Protein AF-A0A9X4EMU1-F1 (afdb_monomer)

Mean predicted aligned error: 10.23 Å

Secondary structure (DSSP, 8-state):
----------------------------EEEEEEE-TT--HHHHHHH--EEEEESBSSTT--HHHHHTT-B--GGGT-PBPEE--TT--SSEEEEEEES--SS--THHHH-GGGG---B-SEEEEEEEEEEETTEEEEEEEEEEEEES-TT-HHHHHHHHHHHHHHS-SS-----------

Nearest PDB structures (foldseek):
  2cye-assembly3_C  TM=4.665E-01  e=1.736E-01  Thermus thermophilus HB8
  4mez-assembly2_B  TM=5.007E-01  e=2.684E-01  Escherichia coli
  3toi-assembly2_B  TM=4.846E-01  e=4.149E-01  Escherichia coli
  5m6k-assembly1_A  TM=4.402E-01  e=3.236E+00  Rhodnius prolixus
  4xmg-assembly1_A  TM=3.907E-01  e=2.857E+00  Rhodnius prolixus

pLDDT: mean 82.91, std 17.24, range [36.59, 96.94]

Foldseek 3Di:
DDDDDDDDDDDDDDDPPPPPPDPPQFDKDKDQKDFDPPAALVLQLVQDEEEEAFAAQAQPDDQCLLQQLAFAAVSSPGHGYHYDDNPDQAGKYKYKAKPFAQHDDLCCNVPVVVRHHHHHAFWIKIKIFIDGRSGTGIIMIITGHHDPGSPGPSSRVSVNVNNCSGNPNDPDPDPPPDDDD

Structure (mmCIF, N/CA/C/O backbone):
data_AF-A0A9X4EMU1-F1
#
_entry.id   AF-A0A9X4EMU1-F1
#
loop_
_atom_site.group_PDB
_atom_site.id
_atom_site.type_symbol
_atom_site.label_atom_id
_atom_site.label_alt_id
_atom_site.label_comp_id
_atom_site.label_asym_id
_atom_site.label_entity_id
_atom_site.label_seq_id
_atom_site.pdbx_PDB_ins_code
_atom_site.Cartn_x
_atom_site.Cartn_y
_atom_site.Cartn_z
_atom_site.occupancy
_atom_site.B_iso_or_equiv
_atom_site.auth_seq_id
_atom_site.auth_comp_id
_atom_site.auth_asym_id
_atom_site.auth_atom_id
_atom_site.pdbx_PDB_model_num
ATOM 1 N N . MET A 1 1 ? 12.933 10.236 93.137 1.00 36.59 1 MET A N 1
ATOM 2 C CA . MET A 1 1 ? 14.320 10.086 92.639 1.00 36.59 1 MET A CA 1
ATOM 3 C C . MET A 1 1 ? 14.313 9.063 91.502 1.00 36.59 1 MET A C 1
ATOM 5 O O . MET A 1 1 ? 13.817 7.987 91.778 1.00 36.59 1 MET A O 1
ATOM 9 N N . LYS A 1 2 ? 14.809 9.444 90.298 1.00 45.38 2 LYS A N 1
ATOM 10 C CA . LYS A 1 2 ? 15.527 8.664 89.235 1.00 45.38 2 LYS A CA 1
ATOM 11 C C . LYS A 1 2 ? 14.971 7.264 88.827 1.00 45.38 2 LYS A C 1
ATOM 13 O O . LYS A 1 2 ? 14.706 6.471 89.707 1.00 45.38 2 LYS A O 1
ATOM 18 N N . PHE A 1 3 ? 14.802 6.803 87.576 1.00 40.31 3 PHE A N 1
ATOM 19 C CA . PHE A 1 3 ? 15.416 6.939 86.228 1.00 40.31 3 PHE A CA 1
ATOM 20 C C . PHE A 1 3 ? 14.338 6.502 85.182 1.00 40.31 3 PHE A C 1
ATOM 22 O O . PHE A 1 3 ? 13.543 5.632 85.506 1.00 40.31 3 PHE A O 1
ATOM 29 N N . ALA A 1 4 ? 14.082 7.159 84.040 1.00 47.03 4 ALA A N 1
ATOM 30 C CA . ALA A 1 4 ? 14.781 7.207 82.734 1.00 47.03 4 ALA A CA 1
ATOM 31 C C . ALA A 1 4 ? 14.662 5.961 81.803 1.00 47.03 4 ALA A C 1
ATOM 33 O O . ALA A 1 4 ? 15.062 4.872 82.194 1.00 47.03 4 ALA A O 1
ATOM 34 N N . SER A 1 5 ? 14.319 6.233 80.521 1.00 46.22 5 SER A N 1
ATOM 35 C CA . SER A 1 5 ? 14.608 5.478 79.260 1.00 46.22 5 SER A CA 1
ATOM 36 C C . SER A 1 5 ? 13.664 4.313 78.866 1.00 46.22 5 SER A C 1
ATOM 38 O O . SER A 1 5 ? 13.259 3.565 79.738 1.00 46.22 5 SER A O 1
ATOM 40 N N . LYS A 1 6 ? 13.304 4.016 77.596 1.00 46.84 6 LYS A N 1
ATOM 41 C CA . LYS A 1 6 ? 13.647 4.514 76.237 1.00 46.84 6 LYS A CA 1
ATOM 42 C C . LYS A 1 6 ? 12.756 3.807 75.169 1.00 46.84 6 LYS A C 1
ATOM 44 O O . LYS A 1 6 ? 12.185 2.768 75.470 1.00 46.84 6 LYS A O 1
ATOM 49 N N . LEU A 1 7 ? 12.836 4.310 73.921 1.00 48.16 7 LEU A N 1
ATOM 50 C CA . LEU A 1 7 ? 12.520 3.706 72.593 1.00 48.16 7 LEU A CA 1
ATOM 51 C C . LEU A 1 7 ? 11.070 3.875 72.085 1.00 48.16 7 LEU A C 1
ATOM 53 O O . LEU A 1 7 ? 10.154 3.223 72.557 1.00 48.16 7 LEU A O 1
ATOM 57 N N . ALA A 1 8 ? 10.774 4.864 71.231 1.00 52.12 8 ALA A N 1
ATOM 58 C CA . ALA A 1 8 ? 11.113 4.982 69.798 1.00 52.12 8 ALA A CA 1
ATOM 59 C C . ALA A 1 8 ? 10.392 3.936 68.924 1.00 52.12 8 ALA A C 1
ATOM 61 O O . ALA A 1 8 ? 10.939 2.881 68.624 1.00 52.12 8 ALA A O 1
ATOM 62 N N . GLY A 1 9 ? 9.160 4.259 68.514 1.00 44.34 9 GLY A N 1
ATOM 63 C CA . GLY A 1 9 ? 8.416 3.550 67.473 1.00 44.34 9 GLY A CA 1
ATOM 64 C C . GLY A 1 9 ? 8.439 4.360 66.180 1.00 44.34 9 GLY A C 1
ATOM 65 O O . GLY A 1 9 ? 7.755 5.374 66.061 1.00 44.34 9 GLY A O 1
ATOM 66 N N . THR A 1 10 ? 9.268 3.936 65.234 1.00 53.19 10 THR A N 1
ATOM 67 C CA . THR A 1 10 ? 9.372 4.448 63.866 1.00 53.19 10 THR A CA 1
ATOM 68 C C . THR A 1 10 ? 8.119 4.073 63.073 1.00 53.19 10 THR A C 1
ATOM 70 O O . THR A 1 10 ? 7.919 2.915 62.716 1.00 53.19 10 THR A O 1
ATOM 73 N N . GLY A 1 11 ? 7.268 5.060 62.790 1.00 47.50 11 GLY A N 1
ATOM 74 C CA . GLY A 1 11 ? 6.157 4.920 61.852 1.00 47.50 11 GLY A CA 1
ATOM 75 C C . GLY A 1 11 ? 6.682 4.882 60.419 1.00 47.50 11 GLY A C 1
ATOM 76 O O . GLY A 1 11 ? 7.239 5.864 59.933 1.00 47.50 11 GLY A O 1
ATOM 77 N N . PHE A 1 12 ? 6.522 3.736 59.761 1.00 51.72 12 PHE A N 1
ATOM 78 C CA . PHE A 1 12 ? 6.791 3.543 58.340 1.00 51.72 12 PHE A CA 1
ATOM 79 C C . PHE A 1 12 ? 5.924 4.497 57.506 1.00 51.72 12 PHE A C 1
ATOM 81 O O . PHE A 1 12 ? 4.706 4.345 57.435 1.00 51.72 12 PHE A O 1
ATOM 88 N N . ALA A 1 13 ? 6.558 5.472 56.855 1.00 48.69 13 ALA A N 1
ATOM 89 C CA . ALA A 1 13 ? 5.936 6.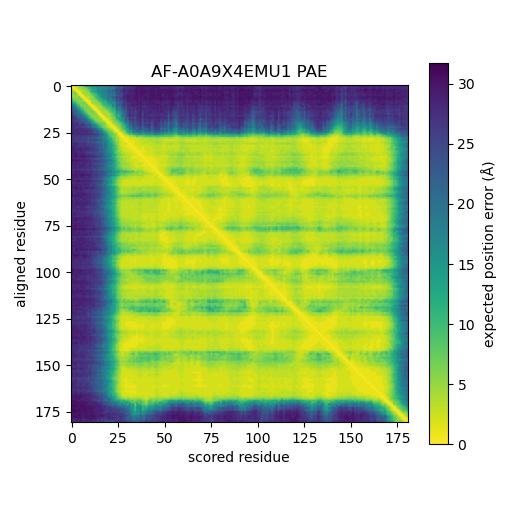228 55.781 1.00 48.69 13 ALA A CA 1
ATOM 90 C C . ALA A 1 13 ? 5.761 5.293 54.576 1.00 48.69 13 ALA A C 1
ATOM 92 O O . ALA A 1 13 ? 6.737 4.832 53.982 1.00 48.69 13 ALA A O 1
ATOM 93 N N . ALA A 1 14 ? 4.508 4.981 54.253 1.00 50.69 14 ALA A N 1
ATOM 94 C CA . ALA A 1 14 ? 4.132 4.221 53.074 1.00 50.69 14 ALA A CA 1
ATOM 95 C C . ALA A 1 14 ? 4.521 5.007 51.813 1.00 50.69 14 ALA A C 1
ATOM 97 O O . ALA A 1 14 ? 3.900 6.011 51.464 1.00 50.69 14 ALA A O 1
ATOM 98 N N . LEU A 1 15 ? 5.578 4.549 51.144 1.00 50.75 15 LEU A N 1
ATOM 99 C CA . LEU A 1 15 ? 5.983 5.011 49.824 1.00 50.75 15 LEU A CA 1
ATOM 100 C C . LEU A 1 15 ? 4.921 4.529 48.817 1.00 50.75 15 LEU A C 1
ATOM 102 O O . LEU A 1 15 ? 4.927 3.369 48.406 1.00 50.75 15 LEU A O 1
ATOM 106 N N . MET A 1 16 ? 3.970 5.392 48.447 1.00 53.38 16 MET A N 1
ATOM 107 C CA . MET A 1 16 ? 3.093 5.137 47.303 1.00 53.38 16 MET A CA 1
ATOM 108 C C . MET A 1 16 ? 3.933 5.197 46.024 1.00 53.38 16 MET A C 1
ATOM 110 O O . MET A 1 16 ? 4.215 6.269 45.492 1.00 53.38 16 MET A O 1
ATOM 114 N N . LEU A 1 17 ? 4.343 4.025 45.539 1.00 51.12 17 LEU A N 1
ATOM 115 C CA . LEU A 1 17 ? 4.862 3.847 44.190 1.00 51.12 17 LEU A CA 1
ATOM 116 C C . LEU A 1 17 ? 3.717 4.128 43.204 1.00 51.12 17 LEU A C 1
ATOM 118 O O . LEU A 1 17 ? 2.865 3.276 42.959 1.00 51.12 17 LEU A O 1
ATOM 122 N N . MET A 1 18 ? 3.693 5.335 42.636 1.00 53.62 18 MET A N 1
ATOM 123 C CA . MET A 1 18 ? 2.988 5.593 41.382 1.00 53.62 18 MET A CA 1
ATOM 124 C C . MET A 1 18 ? 3.667 4.759 40.290 1.00 53.62 18 MET A C 1
ATOM 126 O O . MET A 1 18 ? 4.660 5.171 39.694 1.00 53.62 18 MET A O 1
ATOM 130 N N . ALA A 1 19 ? 3.143 3.560 40.047 1.00 53.25 19 ALA A N 1
ATOM 131 C CA . ALA A 1 19 ? 3.433 2.811 38.838 1.00 53.25 19 ALA A CA 1
ATOM 132 C C . ALA A 1 19 ? 2.798 3.573 37.667 1.00 53.25 19 ALA A C 1
ATOM 134 O O . ALA A 1 19 ? 1.597 3.471 37.420 1.00 53.25 19 ALA A O 1
ATOM 135 N N . ALA A 1 20 ? 3.603 4.387 36.985 1.00 51.78 20 ALA A N 1
ATOM 136 C CA . ALA A 1 20 ? 3.246 4.962 35.701 1.00 51.78 20 ALA A CA 1
ATOM 137 C C . ALA A 1 20 ? 3.024 3.805 34.716 1.00 51.78 20 ALA A C 1
ATOM 139 O O . ALA A 1 20 ? 3.968 3.221 34.188 1.00 51.78 20 ALA A O 1
ATOM 140 N N . THR A 1 21 ? 1.764 3.434 34.512 1.00 53.06 21 THR A N 1
ATOM 141 C CA . THR A 1 21 ? 1.342 2.571 33.414 1.00 53.06 21 THR A CA 1
ATOM 142 C C . THR A 1 21 ? 1.530 3.368 32.130 1.00 53.06 21 THR A C 1
ATOM 144 O O . THR A 1 21 ? 0.666 4.134 31.713 1.00 53.06 21 THR A O 1
ATOM 147 N N . ALA A 1 22 ? 2.715 3.256 31.531 1.00 54.44 22 ALA A N 1
ATOM 148 C CA . ALA A 1 22 ? 2.932 3.767 30.189 1.00 54.44 22 ALA A CA 1
ATOM 149 C C . ALA A 1 22 ? 1.957 3.031 29.253 1.00 54.44 22 ALA A C 1
ATOM 151 O O . ALA A 1 22 ? 1.958 1.794 29.251 1.00 54.44 22 ALA A O 1
ATOM 152 N N . PRO A 1 23 ? 1.103 3.736 28.490 1.00 53.41 23 PRO A N 1
ATOM 153 C CA . PRO A 1 23 ? 0.287 3.081 27.484 1.00 53.41 23 PRO A CA 1
ATOM 154 C C . PRO A 1 23 ? 1.228 2.396 26.492 1.00 53.41 23 PRO A C 1
ATOM 156 O O . PRO A 1 23 ? 2.133 3.022 25.936 1.00 53.41 23 PRO A O 1
ATOM 159 N N . ALA A 1 24 ? 1.050 1.088 26.318 1.00 54.56 24 ALA A N 1
ATOM 160 C CA . ALA A 1 24 ? 1.738 0.328 25.292 1.00 54.56 24 ALA A CA 1
ATOM 161 C C . ALA A 1 24 ? 1.204 0.802 23.937 1.00 54.56 24 ALA A C 1
ATOM 163 O O . ALA A 1 24 ? 0.177 0.325 23.462 1.00 54.56 24 ALA A O 1
ATOM 164 N N . PHE A 1 25 ? 1.863 1.794 23.344 1.00 55.78 25 PHE A N 1
ATOM 165 C CA . PHE A 1 25 ? 1.604 2.179 21.965 1.00 55.78 25 PHE A CA 1
ATOM 166 C C . PHE A 1 25 ? 1.972 0.985 21.082 1.00 55.78 25 PHE A C 1
ATOM 168 O O . PHE A 1 25 ? 3.148 0.628 20.979 1.00 55.78 25 PHE A O 1
ATOM 175 N N . ALA A 1 26 ? 0.970 0.339 20.486 1.00 62.00 26 ALA A N 1
ATOM 176 C CA . ALA A 1 26 ? 1.199 -0.672 19.468 1.00 62.00 26 ALA A CA 1
ATOM 177 C C . ALA A 1 26 ? 1.911 0.009 18.289 1.00 62.00 26 ALA A C 1
ATOM 179 O O . ALA A 1 26 ? 1.386 0.931 17.663 1.00 62.00 26 ALA A O 1
ATOM 180 N N . LEU A 1 27 ? 3.171 -0.362 18.064 1.00 72.69 27 LEU A N 1
ATOM 181 C CA . LEU A 1 27 ? 3.963 0.186 16.972 1.00 72.69 27 LEU A CA 1
ATOM 182 C C . LEU A 1 27 ? 3.556 -0.491 15.663 1.00 72.69 27 LEU A C 1
ATOM 184 O O . LEU A 1 27 ? 3.419 -1.715 15.593 1.00 72.69 27 LEU A O 1
ATOM 188 N N . ALA A 1 28 ? 3.435 0.322 14.613 1.00 86.31 28 ALA A N 1
ATOM 189 C CA . ALA A 1 28 ? 3.271 -0.148 13.246 1.00 86.31 28 ALA A CA 1
ATOM 190 C C . ALA A 1 28 ? 4.351 -1.185 12.916 1.00 86.31 28 ALA A C 1
ATOM 192 O O . ALA A 1 28 ? 5.543 -0.879 12.958 1.00 86.31 28 ALA A O 1
ATOM 193 N N . THR A 1 29 ? 3.939 -2.399 12.570 1.00 92.12 29 THR A N 1
ATOM 194 C CA . THR A 1 29 ? 4.853 -3.465 12.159 1.00 92.12 29 THR A CA 1
ATOM 195 C C . THR A 1 29 ? 4.693 -3.700 10.665 1.00 92.12 29 THR A C 1
ATOM 197 O O . THR A 1 29 ? 3.586 -3.960 10.193 1.00 92.12 29 THR A O 1
ATOM 200 N N . ILE A 1 30 ? 5.798 -3.601 9.925 1.00 93.25 30 ILE A N 1
ATOM 201 C CA . ILE A 1 30 ? 5.857 -3.898 8.492 1.00 93.25 30 ILE A CA 1
ATOM 202 C C . ILE A 1 30 ? 6.464 -5.292 8.325 1.00 93.25 30 ILE A C 1
ATOM 204 O O . ILE A 1 30 ? 7.531 -5.576 8.864 1.00 93.25 30 ILE A O 1
ATOM 208 N N . THR A 1 31 ? 5.784 -6.166 7.589 1.00 93.19 31 THR A N 1
ATOM 209 C CA . THR A 1 31 ? 6.199 -7.559 7.368 1.00 93.19 31 THR A CA 1
ATOM 210 C C . THR A 1 31 ? 5.980 -7.977 5.918 1.00 93.19 31 THR A C 1
ATOM 212 O O . THR A 1 31 ? 5.310 -7.282 5.155 1.00 93.19 31 THR A O 1
ATOM 215 N N . GLY A 1 32 ? 6.558 -9.117 5.524 1.00 90.12 32 GLY A N 1
ATOM 216 C CA . GLY A 1 32 ? 6.308 -9.721 4.210 1.00 90.12 32 GLY A CA 1
ATOM 217 C C . GLY A 1 32 ? 6.685 -8.823 3.030 1.00 90.12 32 GLY A C 1
ATOM 218 O O . GLY A 1 32 ? 6.042 -8.903 1.984 1.00 90.12 32 GLY A O 1
ATOM 219 N N . VAL A 1 33 ? 7.668 -7.938 3.224 1.00 93.81 33 VAL A N 1
ATOM 220 C CA . VAL A 1 33 ? 8.181 -7.067 2.167 1.00 93.81 33 VAL A CA 1
ATOM 221 C C . VAL A 1 33 ? 9.002 -7.909 1.210 1.00 93.81 33 VAL A C 1
ATOM 223 O O . VAL A 1 33 ? 9.968 -8.546 1.621 1.00 93.81 33 VAL A O 1
ATOM 226 N N . ASP A 1 34 ? 8.591 -7.924 -0.049 1.00 93.56 34 ASP A N 1
ATOM 227 C CA . ASP A 1 34 ? 9.184 -8.774 -1.071 1.00 93.56 34 ASP A CA 1
ATOM 228 C C . ASP A 1 34 ? 9.043 -8.123 -2.453 1.00 93.56 34 ASP A C 1
ATOM 230 O O . ASP A 1 34 ? 8.116 -7.341 -2.703 1.00 93.56 34 ASP A O 1
ATOM 234 N N . GLN A 1 35 ? 9.969 -8.451 -3.349 1.00 93.62 35 GLN A N 1
ATOM 235 C CA . GLN A 1 35 ? 10.070 -7.908 -4.696 1.00 93.62 35 GLN A CA 1
ATOM 236 C C . GLN A 1 35 ? 10.185 -9.040 -5.708 1.00 93.62 35 GLN A C 1
ATOM 238 O O . GLN A 1 35 ? 10.986 -9.961 -5.565 1.00 93.62 35 GLN A O 1
ATOM 243 N N . SER A 1 36 ? 9.399 -8.956 -6.776 1.00 92.75 36 SER A N 1
ATOM 244 C CA . SER A 1 36 ? 9.521 -9.914 -7.865 1.00 92.75 36 SER A CA 1
ATOM 245 C C . SER A 1 36 ? 10.834 -9.668 -8.622 1.00 92.75 36 SER A C 1
ATOM 247 O O . SER A 1 36 ? 11.287 -8.523 -8.696 1.00 92.75 36 SER A O 1
ATOM 249 N N . PRO A 1 37 ? 11.385 -10.674 -9.320 1.00 90.38 37 PRO A N 1
ATOM 250 C CA . PRO A 1 37 ? 12.512 -10.470 -10.235 1.00 90.38 37 PRO A CA 1
ATOM 251 C C . PRO A 1 37 ? 12.235 -9.475 -11.377 1.00 90.38 37 PRO A C 1
ATOM 253 O O . PRO A 1 37 ? 13.157 -9.051 -12.065 1.00 90.38 37 PRO A O 1
ATOM 256 N N . LEU A 1 38 ? 10.967 -9.122 -11.611 1.00 89.12 38 LEU A N 1
ATOM 257 C CA . LEU A 1 38 ? 10.548 -8.134 -12.607 1.00 89.12 38 LEU A CA 1
ATOM 258 C C . LEU A 1 38 ? 10.493 -6.711 -12.035 1.00 89.12 38 LEU A C 1
ATOM 260 O O . LEU A 1 38 ? 10.167 -5.771 -12.762 1.00 89.12 38 LEU A O 1
ATOM 264 N N . TYR A 1 39 ? 10.761 -6.540 -10.739 1.00 93.31 39 TYR A N 1
ATOM 265 C CA . TYR A 1 39 ? 10.781 -5.231 -10.112 1.00 93.31 39 TYR A CA 1
ATOM 266 C C . TYR A 1 39 ? 11.896 -4.380 -10.713 1.00 93.31 39 TYR A C 1
ATOM 268 O O . TYR A 1 39 ? 13.080 -4.689 -10.595 1.00 93.31 39 TYR A O 1
ATOM 276 N N . THR A 1 40 ? 11.505 -3.253 -11.298 1.00 91.75 40 THR A N 1
ATOM 277 C CA . THR A 1 40 ? 12.423 -2.153 -11.573 1.00 91.75 40 THR A CA 1
ATOM 278 C C . THR A 1 40 ? 11.773 -0.854 -11.109 1.00 91.75 40 THR A C 1
ATOM 280 O O . THR A 1 40 ? 10.559 -0.679 -11.290 1.00 91.75 40 THR A O 1
ATOM 283 N N . PRO A 1 41 ? 12.539 0.091 -10.543 1.00 90.62 41 PRO A N 1
ATOM 284 C CA . PRO A 1 41 ? 11.995 1.397 -10.193 1.00 90.62 41 PRO A CA 1
ATOM 285 C C . PRO A 1 41 ? 11.348 2.118 -11.388 1.00 90.62 41 PRO A C 1
ATOM 287 O O . PRO A 1 41 ? 10.353 2.827 -11.239 1.00 90.62 41 PRO A O 1
ATOM 290 N N . GLN A 1 42 ? 11.869 1.898 -12.595 1.00 88.75 42 GLN A N 1
ATOM 291 C CA . GLN A 1 42 ? 11.343 2.452 -13.838 1.00 88.75 42 GLN A CA 1
ATOM 292 C C . GLN A 1 42 ? 9.942 1.913 -14.154 1.00 88.75 42 GLN A C 1
ATOM 294 O O . GLN A 1 42 ? 9.071 2.691 -14.539 1.00 88.75 42 GLN A O 1
ATOM 299 N N . SER A 1 43 ? 9.691 0.614 -13.950 1.00 87.50 43 SER A N 1
ATOM 300 C CA . SER A 1 43 ? 8.362 0.013 -14.141 1.00 87.50 43 SER A CA 1
ATOM 301 C C . SER A 1 43 ? 7.319 0.603 -13.191 1.00 87.50 43 SER A C 1
ATOM 303 O O . SER A 1 43 ? 6.181 0.831 -13.599 1.00 87.50 43 SER A O 1
ATOM 305 N N . VAL A 1 44 ? 7.710 0.892 -11.946 1.00 90.00 44 VAL A N 1
ATOM 306 C CA . VAL A 1 44 ? 6.840 1.535 -10.947 1.00 90.00 44 VAL A CA 1
ATOM 307 C C . VAL A 1 44 ? 6.558 2.989 -11.330 1.00 90.00 44 VAL A C 1
ATOM 309 O O . VAL A 1 44 ? 5.408 3.422 -11.354 1.00 90.00 44 VAL A O 1
ATOM 312 N N . SER A 1 45 ? 7.597 3.746 -11.694 1.00 87.62 45 SER A N 1
ATOM 313 C CA . SER A 1 45 ? 7.449 5.148 -12.100 1.00 87.62 45 SER A CA 1
ATOM 314 C C . SER A 1 45 ? 6.557 5.302 -13.336 1.00 87.62 45 SER A C 1
ATOM 316 O O . SER A 1 45 ? 5.660 6.142 -13.342 1.00 87.62 45 SER A O 1
ATOM 318 N N . ALA A 1 46 ? 6.753 4.459 -14.355 1.00 84.44 46 ALA A N 1
ATOM 319 C CA . ALA A 1 46 ? 5.973 4.494 -15.591 1.00 84.44 46 ALA A CA 1
ATOM 320 C C . ALA A 1 46 ? 4.510 4.063 -15.393 1.00 84.44 46 ALA A C 1
ATOM 322 O O . ALA A 1 46 ? 3.621 4.557 -16.086 1.00 84.44 46 ALA A O 1
ATOM 323 N N . GLY A 1 47 ? 4.251 3.145 -14.457 1.00 80.00 47 GLY A N 1
ATOM 324 C CA . GLY A 1 47 ? 2.905 2.671 -14.139 1.00 80.00 47 GLY A CA 1
ATOM 325 C C . GLY A 1 47 ? 2.054 3.679 -13.359 1.00 80.00 47 GLY A C 1
ATOM 326 O O . GLY A 1 47 ? 0.824 3.638 -13.435 1.00 80.00 47 GLY A O 1
ATOM 327 N N . GLY A 1 48 ? 2.706 4.598 -12.642 1.00 85.94 48 GLY A N 1
ATOM 328 C CA . GLY A 1 48 ? 2.063 5.595 -11.794 1.00 85.94 48 GLY A CA 1
ATOM 329 C C . GLY A 1 48 ? 1.506 5.016 -10.489 1.00 85.94 48 GLY A C 1
ATOM 330 O O . GLY A 1 48 ? 1.669 3.836 -10.175 1.00 85.94 48 GLY A O 1
ATOM 331 N N . PHE A 1 49 ? 0.834 5.875 -9.717 1.00 90.19 49 PHE A N 1
ATOM 332 C CA . PHE A 1 49 ? 0.325 5.571 -8.371 1.00 90.19 49 PHE A CA 1
ATOM 333 C C . PHE A 1 49 ? -1.198 5.666 -8.322 1.00 90.19 49 PHE A C 1
ATOM 335 O O . PHE A 1 49 ? -1.789 6.502 -7.639 1.00 90.19 49 PHE A O 1
ATOM 342 N N . ARG A 1 50 ? -1.837 4.798 -9.105 1.00 94.69 50 ARG A N 1
ATOM 343 C CA . ARG A 1 50 ? -3.279 4.549 -9.028 1.00 94.69 50 ARG A CA 1
ATOM 344 C C . ARG A 1 50 ? -3.544 3.487 -7.968 1.00 94.69 50 ARG A C 1
ATOM 346 O O . ARG A 1 50 ? -2.765 2.544 -7.885 1.00 94.69 50 ARG A O 1
ATOM 353 N N . ALA A 1 51 ? -4.602 3.619 -7.180 1.00 96.44 51 ALA A N 1
ATOM 354 C CA . ALA A 1 51 ? -4.877 2.744 -6.048 1.00 96.44 51 ALA A CA 1
ATOM 355 C C . ALA A 1 51 ? -6.252 2.079 -6.158 1.00 96.44 51 ALA A C 1
ATOM 357 O O . ALA A 1 51 ? -7.267 2.762 -6.272 1.00 96.44 51 ALA A O 1
ATOM 358 N N . GLN A 1 52 ? -6.276 0.752 -6.084 1.00 96.44 52 GLN A N 1
ATOM 359 C CA . GLN A 1 52 ? -7.480 -0.029 -5.831 1.00 96.44 52 GLN A CA 1
ATOM 360 C C . GLN A 1 52 ? -7.582 -0.305 -4.338 1.00 96.44 52 GLN A C 1
ATOM 362 O O . GLN A 1 52 ? -6.597 -0.704 -3.715 1.00 96.44 52 GLN A O 1
ATOM 367 N N . VAL A 1 53 ? -8.770 -0.120 -3.776 1.00 96.44 53 VAL A N 1
ATOM 368 C CA . VAL A 1 53 ? -9.006 -0.254 -2.338 1.00 96.44 53 VAL A CA 1
ATOM 369 C C . VAL A 1 53 ? -10.083 -1.300 -2.090 1.00 96.44 53 VAL A C 1
ATOM 371 O O . VAL A 1 53 ? -11.175 -1.217 -2.644 1.00 96.44 53 VAL A O 1
ATOM 374 N N . PHE A 1 54 ? -9.774 -2.263 -1.226 1.00 95.88 54 PHE A N 1
ATOM 375 C CA . PHE A 1 54 ? -10.693 -3.294 -0.758 1.00 95.88 54 PHE A CA 1
ATOM 376 C C . PHE A 1 54 ? -10.825 -3.188 0.764 1.00 95.88 54 PHE A C 1
ATOM 378 O O . PHE A 1 54 ? -9.885 -3.489 1.501 1.00 95.88 54 PHE A O 1
ATOM 385 N N . GLY A 1 55 ? -11.992 -2.745 1.239 1.00 94.38 55 GLY A N 1
ATOM 386 C CA . GLY A 1 55 ? -12.219 -2.387 2.644 1.00 94.38 55 GLY A CA 1
ATOM 387 C C . GLY A 1 55 ? -11.746 -0.968 2.973 1.00 94.38 55 GLY A C 1
ATOM 388 O O . GLY A 1 55 ? -11.687 -0.114 2.093 1.00 94.38 55 GLY A O 1
ATOM 389 N N . GLY A 1 56 ? -11.410 -0.713 4.238 1.00 93.94 56 GLY A N 1
ATOM 390 C CA . GLY A 1 56 ? -10.918 0.593 4.667 1.00 93.94 56 GLY A CA 1
ATOM 391 C C . GLY A 1 56 ? -10.452 0.620 6.126 1.00 93.94 56 GLY A C 1
ATOM 392 O O . GLY A 1 56 ? -10.729 -0.309 6.890 1.00 93.94 56 GLY A O 1
ATOM 393 N N . PRO A 1 57 ? -9.746 1.689 6.533 1.00 91.19 57 PRO A N 1
ATOM 394 C CA . PRO A 1 57 ? -9.224 1.847 7.891 1.00 91.19 57 PRO A CA 1
ATOM 395 C C . PRO A 1 57 ? -10.309 2.181 8.924 1.00 91.19 57 PRO A C 1
ATOM 397 O O . PRO A 1 57 ? -10.041 2.137 10.117 1.00 91.19 57 PRO A O 1
ATOM 400 N N . THR A 1 58 ? -11.518 2.539 8.483 1.00 91.19 58 THR A N 1
ATOM 401 C CA . THR A 1 58 ? -12.690 2.730 9.345 1.00 91.19 58 THR A CA 1
ATOM 402 C C . THR A 1 58 ? -13.925 2.134 8.694 1.00 91.19 58 THR A C 1
ATOM 404 O O . THR A 1 58 ? -13.954 1.938 7.481 1.00 91.19 58 THR A O 1
ATOM 407 N N . ALA A 1 59 ? -14.966 1.873 9.489 1.00 88.38 59 ALA A N 1
ATOM 408 C CA . ALA A 1 59 ? -16.203 1.237 9.025 1.00 88.38 59 ALA A CA 1
ATOM 409 C C . ALA A 1 59 ? -16.928 1.988 7.888 1.00 88.38 59 ALA A C 1
ATOM 411 O O . ALA A 1 59 ? -17.620 1.356 7.094 1.00 88.38 59 ALA A O 1
ATOM 412 N N . SER A 1 60 ? -16.774 3.312 7.802 1.00 87.94 60 SER A N 1
ATOM 413 C CA . SER A 1 60 ? -17.449 4.161 6.811 1.00 87.94 60 SER A CA 1
ATOM 414 C C . SER A 1 60 ? -16.524 4.718 5.729 1.00 87.94 60 SER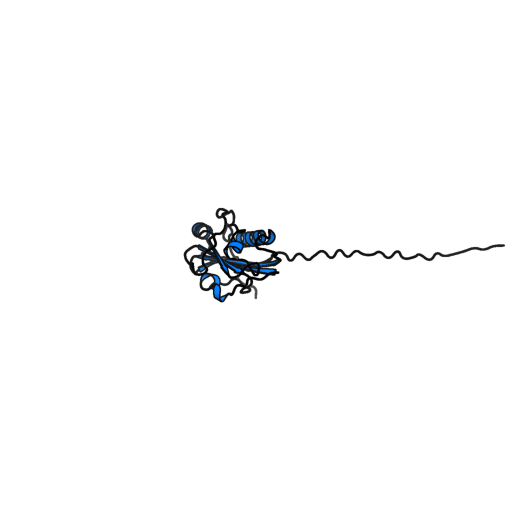 A C 1
ATOM 416 O O . SER A 1 60 ? -16.992 5.495 4.904 1.00 87.94 60 SER A O 1
ATOM 418 N N . ALA A 1 61 ? -15.231 4.379 5.745 1.00 92.00 61 ALA A N 1
ATOM 419 C CA . ALA A 1 61 ? -14.277 4.932 4.791 1.00 92.00 61 ALA A CA 1
ATOM 420 C C . ALA A 1 61 ? -14.578 4.462 3.363 1.00 92.00 61 ALA A C 1
ATOM 422 O O . ALA A 1 61 ? -14.645 3.262 3.087 1.00 92.00 61 ALA A O 1
ATOM 423 N N . THR A 1 62 ? -14.707 5.423 2.455 1.00 93.81 62 THR A N 1
ATOM 424 C CA . THR A 1 62 ? -14.720 5.198 1.004 1.00 93.81 62 THR A CA 1
ATOM 425 C C . THR A 1 62 ? -13.301 4.974 0.467 1.00 93.81 62 THR A C 1
ATOM 427 O O . THR A 1 62 ? -12.306 5.260 1.145 1.00 93.81 62 THR A O 1
ATOM 430 N N . ALA A 1 63 ? -13.179 4.468 -0.765 1.00 93.75 63 ALA A N 1
ATOM 431 C CA . ALA A 1 63 ? -11.879 4.303 -1.419 1.00 93.75 63 ALA A CA 1
ATOM 432 C C . ALA A 1 63 ? -11.168 5.656 -1.588 1.00 93.75 63 ALA A C 1
ATOM 434 O O . ALA A 1 63 ? -9.969 5.775 -1.335 1.00 93.75 63 ALA A O 1
ATOM 435 N N . GLU A 1 64 ? -11.927 6.691 -1.943 1.00 95.12 64 GLU A N 1
ATOM 436 C CA . GLU A 1 64 ? -11.457 8.060 -2.102 1.00 95.12 64 GLU A CA 1
ATOM 437 C C . GLU A 1 64 ? -10.913 8.616 -0.785 1.00 95.12 64 GLU A C 1
ATOM 439 O O . GLU A 1 64 ? -9.782 9.095 -0.747 1.00 95.12 64 GLU A O 1
ATOM 444 N N . GLU A 1 65 ? -11.666 8.503 0.313 1.00 95.56 65 GLU A N 1
ATOM 445 C CA . GLU A 1 65 ? -11.222 8.967 1.636 1.00 95.56 65 GLU A CA 1
ATOM 446 C C . GLU A 1 65 ? -10.012 8.186 2.152 1.00 95.56 65 GLU A C 1
ATOM 448 O O . GLU A 1 65 ? -9.152 8.751 2.825 1.00 95.56 65 GLU A O 1
ATOM 453 N N . THR A 1 66 ? -9.938 6.893 1.837 1.00 95.06 66 THR A N 1
ATOM 454 C CA . THR A 1 66 ? -8.833 6.016 2.242 1.00 95.06 66 THR A CA 1
ATOM 455 C C . THR A 1 66 ? -7.520 6.407 1.566 1.00 95.06 66 THR A C 1
ATOM 457 O O . THR A 1 66 ? -6.453 6.288 2.172 1.00 95.06 66 THR A O 1
ATOM 460 N N . VAL A 1 67 ? -7.592 6.876 0.318 1.00 96.12 67 VAL A N 1
ATOM 461 C CA . VAL A 1 67 ? -6.428 7.183 -0.525 1.00 96.12 67 VAL A CA 1
ATOM 462 C C . VAL A 1 67 ? -6.060 8.665 -0.501 1.00 96.12 67 VAL A C 1
ATOM 464 O O . VAL A 1 67 ? -4.886 8.988 -0.648 1.00 96.12 67 VAL A O 1
ATOM 467 N N . ALA A 1 68 ? -7.015 9.563 -0.247 1.00 95.81 68 ALA A N 1
ATOM 468 C CA . ALA A 1 68 ? -6.800 11.009 -0.172 1.00 95.81 68 ALA A CA 1
ATOM 469 C C . ALA A 1 68 ? -5.587 11.465 0.673 1.00 95.81 68 ALA A C 1
ATOM 471 O O . ALA A 1 68 ? -4.880 12.368 0.223 1.00 95.81 68 ALA A O 1
ATOM 472 N N . PRO A 1 69 ? -5.300 10.888 1.861 1.00 94.25 69 PRO A N 1
ATOM 473 C CA . PRO A 1 69 ? -4.148 11.300 2.668 1.00 94.25 69 PRO A CA 1
ATOM 474 C C . PRO A 1 69 ? -2.824 10.654 2.222 1.00 94.25 69 PRO A C 1
ATOM 476 O O . PRO A 1 69 ? -1.787 10.909 2.833 1.00 94.25 69 PRO A O 1
ATOM 479 N N . LEU A 1 70 ? -2.844 9.776 1.215 1.00 95.81 70 LEU A N 1
ATOM 480 C CA . LEU A 1 70 ? -1.695 8.977 0.810 1.00 95.81 70 LEU A CA 1
ATOM 481 C C . LEU A 1 70 ? -0.959 9.603 -0.372 1.00 95.81 70 LEU A C 1
ATOM 483 O O . LEU A 1 70 ? -1.555 10.043 -1.358 1.00 95.81 70 LEU A O 1
ATOM 487 N N . THR A 1 71 ? 0.367 9.552 -0.306 1.00 95.00 71 THR A N 1
ATOM 488 C CA . THR A 1 71 ? 1.253 10.014 -1.373 1.00 95.00 71 THR A CA 1
ATOM 489 C C . THR A 1 71 ? 2.186 8.905 -1.830 1.00 95.00 71 THR A C 1
ATOM 491 O O . THR A 1 71 ? 2.543 7.990 -1.084 1.00 95.00 71 THR A O 1
ATOM 494 N N . ALA A 1 72 ? 2.565 8.978 -3.101 1.00 92.31 72 ALA A N 1
ATOM 495 C CA . ALA A 1 72 ? 3.598 8.137 -3.662 1.00 92.31 72 ALA A CA 1
ATOM 496 C C . ALA A 1 72 ? 4.923 8.424 -2.941 1.00 92.31 72 ALA A C 1
ATOM 498 O O . ALA A 1 72 ? 5.154 9.559 -2.511 1.00 92.31 72 ALA A O 1
ATOM 499 N N . PRO A 1 73 ? 5.836 7.448 -2.843 1.00 91.44 73 PRO A N 1
ATOM 500 C CA . PRO A 1 73 ? 7.172 7.723 -2.340 1.00 91.44 73 PRO A CA 1
ATOM 501 C C . PRO A 1 73 ? 7.863 8.816 -3.175 1.00 91.44 73 PRO A C 1
ATOM 503 O O . PRO A 1 73 ? 7.718 8.877 -4.401 1.00 91.44 73 PRO A O 1
ATOM 506 N N . GLY A 1 74 ? 8.617 9.703 -2.517 1.00 88.19 74 GLY A N 1
ATOM 507 C CA . GLY A 1 74 ? 9.229 10.877 -3.159 1.00 88.19 74 GLY A CA 1
ATOM 508 C C . GLY A 1 74 ? 10.174 10.528 -4.314 1.00 88.19 74 GLY A C 1
ATOM 509 O O . GLY A 1 74 ? 10.252 11.256 -5.300 1.00 88.19 74 GLY A O 1
ATOM 510 N N . ASN A 1 75 ? 10.812 9.361 -4.246 1.00 86.25 75 ASN A N 1
ATOM 511 C CA . ASN A 1 75 ? 11.647 8.801 -5.305 1.00 86.25 75 ASN A CA 1
ATOM 512 C C . ASN A 1 75 ? 10.897 8.458 -6.603 1.00 86.25 75 ASN A C 1
ATOM 514 O O . ASN A 1 75 ? 11.536 8.219 -7.624 1.00 86.25 75 ASN A O 1
ATOM 518 N N . PHE A 1 76 ? 9.565 8.470 -6.589 1.00 87.62 76 PHE A N 1
ATOM 519 C CA . PHE A 1 76 ? 8.733 8.318 -7.781 1.00 87.62 76 PHE A CA 1
ATOM 520 C C . PHE A 1 76 ? 7.831 9.532 -8.040 1.00 87.62 76 PHE A C 1
ATOM 522 O O . PHE A 1 76 ? 6.782 9.410 -8.670 1.00 87.62 76 PHE A O 1
ATOM 529 N N . GLY A 1 77 ? 8.228 10.708 -7.549 1.00 84.50 77 GLY A N 1
ATOM 530 C CA . GLY A 1 77 ? 7.556 11.980 -7.817 1.00 84.50 77 GLY A CA 1
ATOM 531 C C . GLY A 1 77 ? 6.654 12.490 -6.693 1.00 84.50 77 GLY A C 1
ATOM 532 O O . GLY A 1 77 ? 6.223 13.635 -6.764 1.00 84.50 77 GLY A O 1
ATOM 533 N N . GLY A 1 78 ? 6.387 11.701 -5.644 1.00 86.38 78 GLY A N 1
ATOM 534 C CA . GLY A 1 78 ? 5.761 12.212 -4.414 1.00 86.38 78 GLY A CA 1
ATOM 535 C C . GLY A 1 78 ? 4.297 12.663 -4.526 1.00 86.38 78 GLY A C 1
ATOM 536 O O . GLY A 1 78 ? 3.779 13.276 -3.595 1.00 86.38 78 GLY A O 1
ATOM 537 N N . GLY A 1 79 ? 3.638 12.419 -5.663 1.00 90.69 79 GLY A N 1
ATOM 538 C CA . GLY A 1 79 ? 2.278 12.892 -5.927 1.00 90.69 79 GLY A CA 1
ATOM 539 C C . GLY A 1 79 ? 1.201 12.145 -5.130 1.00 90.69 79 GLY A C 1
ATOM 540 O O . GLY A 1 79 ? 1.455 11.042 -4.640 1.00 90.69 79 GLY A O 1
ATOM 541 N N . PRO A 1 80 ? -0.012 12.712 -5.009 1.00 93.50 80 PRO A N 1
ATOM 542 C CA . PRO A 1 80 ? -1.134 12.025 -4.376 1.00 93.50 80 PRO A CA 1
ATOM 543 C C . PRO A 1 80 ? -1.491 10.749 -5.142 1.00 93.50 80 PRO A C 1
ATOM 545 O O . PRO A 1 80 ? -1.416 10.707 -6.375 1.00 93.50 80 PRO A O 1
ATOM 548 N N . LEU A 1 81 ? -1.902 9.712 -4.414 1.00 94.38 81 LEU A N 1
ATOM 549 C CA . LEU A 1 81 ? -2.443 8.512 -5.045 1.00 94.38 81 LEU A CA 1
ATOM 550 C C . LEU A 1 81 ? -3.810 8.831 -5.662 1.00 94.38 81 LEU A C 1
ATOM 552 O O . LEU A 1 81 ? -4.606 9.587 -5.106 1.00 94.38 81 LEU A O 1
ATOM 556 N N . LYS A 1 82 ? -4.097 8.226 -6.815 1.00 94.31 82 LYS A N 1
ATOM 557 C CA . LYS A 1 82 ? -5.393 8.367 -7.487 1.00 94.31 82 LYS A CA 1
ATOM 558 C C . LYS A 1 82 ? -6.232 7.104 -7.271 1.00 94.31 82 LYS A C 1
ATOM 560 O O . LYS A 1 82 ? -5.813 6.055 -7.759 1.00 94.31 82 LYS A O 1
ATOM 565 N N . PRO A 1 83 ? -7.397 7.163 -6.605 1.00 95.56 83 PRO A N 1
ATOM 566 C CA . PRO A 1 83 ? -8.274 6.002 -6.511 1.00 95.56 83 PRO A CA 1
ATOM 567 C C . PRO A 1 83 ? -8.768 5.599 -7.908 1.00 95.56 83 PRO A C 1
ATOM 569 O O . PRO A 1 83 ? -9.002 6.452 -8.770 1.00 95.56 83 PRO A O 1
ATOM 572 N N . ILE A 1 84 ? -8.886 4.296 -8.137 1.00 95.94 84 ILE A N 1
ATOM 573 C CA . ILE A 1 84 ? -9.445 3.709 -9.357 1.00 95.94 84 ILE A CA 1
ATOM 574 C C . ILE A 1 84 ? -10.461 2.627 -9.005 1.00 95.94 84 ILE A C 1
ATOM 576 O O . ILE A 1 84 ? -10.467 2.099 -7.892 1.00 95.94 84 ILE A O 1
ATOM 580 N N . ASP A 1 85 ? -11.306 2.294 -9.977 1.00 93.62 85 ASP A N 1
ATOM 581 C CA . ASP A 1 85 ? -12.338 1.278 -9.813 1.00 93.62 85 ASP A CA 1
ATOM 582 C C . ASP A 1 85 ? -11.729 -0.106 -9.515 1.00 93.62 85 ASP A C 1
ATOM 584 O O . ASP A 1 85 ? -10.663 -0.477 -10.026 1.00 93.62 85 ASP A O 1
ATOM 588 N N . ALA A 1 86 ? -12.421 -0.901 -8.698 1.00 88.38 86 ALA A N 1
ATOM 589 C CA . ALA A 1 86 ? -11.992 -2.249 -8.328 1.00 88.38 86 ALA A CA 1
ATOM 590 C C . ALA A 1 86 ? -11.881 -3.208 -9.536 1.00 88.38 86 ALA A C 1
ATOM 592 O O . ALA A 1 86 ? -11.118 -4.177 -9.492 1.00 88.38 86 ALA A O 1
ATOM 593 N N . ALA A 1 87 ? -12.592 -2.937 -10.634 1.00 87.94 87 ALA A N 1
ATOM 594 C CA . ALA A 1 87 ? -12.510 -3.685 -11.884 1.00 87.94 87 ALA A CA 1
ATOM 595 C C . ALA A 1 87 ? -11.357 -3.231 -12.803 1.00 87.94 87 ALA A C 1
ATOM 597 O O . ALA A 1 87 ? -10.998 -3.961 -13.730 1.00 87.94 87 ALA A O 1
ATOM 598 N N . GLU A 1 88 ? -10.742 -2.064 -12.574 1.00 89.56 88 GLU A N 1
ATOM 599 C CA . GLU A 1 88 ? -9.675 -1.539 -13.437 1.00 89.56 88 GLU A CA 1
ATOM 600 C C . GLU A 1 88 ? -8.336 -2.256 -13.195 1.00 89.56 88 GLU A C 1
ATOM 602 O O . GLU A 1 88 ? -7.615 -1.990 -12.237 1.00 89.56 88 GLU A O 1
ATOM 607 N N . ARG A 1 89 ? -7.958 -3.152 -14.112 1.00 87.00 89 ARG A N 1
ATOM 608 C CA . ARG A 1 89 ? -6.715 -3.945 -14.006 1.00 87.00 89 ARG A CA 1
ATOM 609 C C . ARG A 1 89 ? -5.587 -3.487 -14.930 1.00 87.00 89 ARG A C 1
ATOM 611 O O . ARG A 1 89 ? -4.526 -4.106 -14.967 1.00 87.00 89 ARG A O 1
ATOM 618 N N . SER A 1 90 ? -5.792 -2.423 -15.701 1.00 86.31 90 SER A N 1
ATOM 619 C CA . SER A 1 90 ? -4.832 -1.991 -16.718 1.00 86.31 90 SER A CA 1
ATOM 620 C C . SER A 1 90 ? -3.633 -1.255 -16.109 1.00 86.31 90 SER A C 1
ATOM 622 O O . SER A 1 90 ? -3.778 -0.417 -15.221 1.00 86.31 90 SER A O 1
ATOM 624 N N . GLY A 1 91 ? -2.431 -1.525 -16.625 1.00 89.62 91 GLY A N 1
ATOM 625 C CA . GLY A 1 91 ? -1.201 -0.812 -16.262 1.00 89.62 91 GLY A CA 1
ATOM 626 C C . GLY A 1 91 ? -0.723 -1.036 -14.821 1.00 89.62 91 GLY A C 1
ATOM 627 O O . GLY A 1 91 ? -1.058 -2.038 -14.186 1.00 89.62 91 GLY A O 1
ATOM 628 N N . GLY A 1 92 ? 0.105 -0.104 -14.337 1.00 93.62 92 GLY A N 1
ATOM 629 C CA . GLY A 1 92 ? 0.637 -0.109 -12.974 1.00 93.62 92 GLY A CA 1
ATOM 630 C C . GLY A 1 92 ? -0.379 0.412 -11.963 1.00 93.62 92 GLY A C 1
ATOM 631 O O . GLY A 1 92 ? -1.014 1.446 -12.202 1.00 93.62 92 GLY A O 1
ATOM 632 N N . ARG A 1 93 ? -0.569 -0.304 -10.857 1.00 95.50 93 ARG A N 1
ATOM 633 C CA . ARG A 1 93 ? -1.487 0.096 -9.786 1.00 95.50 93 ARG A CA 1
ATOM 634 C C . ARG A 1 93 ? -1.086 -0.505 -8.450 1.00 95.50 93 ARG A C 1
ATOM 636 O O . ARG A 1 93 ? -0.508 -1.583 -8.390 1.00 95.50 93 ARG A O 1
ATOM 643 N N . LEU A 1 94 ? -1.457 0.175 -7.384 1.00 96.19 94 LEU A N 1
ATOM 644 C CA . LEU A 1 94 ? -1.342 -0.294 -6.021 1.00 96.19 94 LEU A CA 1
ATOM 645 C C . LEU A 1 94 ? -2.671 -0.916 -5.596 1.00 96.19 94 LEU A C 1
ATOM 647 O O . LEU A 1 94 ? -3.711 -0.273 -5.675 1.00 96.19 94 LEU A O 1
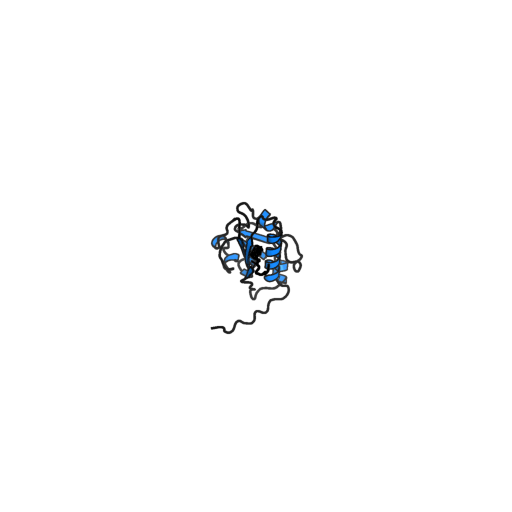ATOM 651 N N . VAL A 1 95 ? -2.648 -2.157 -5.144 1.00 96.94 95 VAL A N 1
ATOM 652 C CA . VAL A 1 95 ? -3.801 -2.836 -4.560 1.00 96.94 95 VAL A CA 1
ATOM 653 C C . VAL A 1 95 ? -3.642 -2.800 -3.049 1.00 96.94 95 VAL A C 1
ATOM 655 O O . VAL A 1 95 ? -2.642 -3.287 -2.522 1.00 96.94 95 VAL A O 1
ATOM 658 N N . LEU A 1 96 ? -4.617 -2.207 -2.367 1.00 96.81 96 LEU A N 1
ATOM 659 C CA . LEU A 1 96 ? -4.674 -2.084 -0.917 1.00 96.81 96 LEU A CA 1
ATOM 660 C C . LEU A 1 96 ? -5.850 -2.903 -0.390 1.00 96.81 96 LEU A C 1
ATOM 662 O O . LEU A 1 96 ? -6.997 -2.643 -0.752 1.00 96.81 96 LEU A O 1
ATOM 666 N N . ILE A 1 97 ? -5.572 -3.881 0.466 1.00 96.50 97 ILE A N 1
ATOM 667 C CA . ILE A 1 97 ? -6.584 -4.761 1.055 1.00 96.50 97 ILE A CA 1
ATOM 668 C C . ILE A 1 97 ? -6.526 -4.596 2.566 1.00 96.50 97 ILE A C 1
ATOM 670 O O . ILE A 1 97 ? -5.534 -4.951 3.201 1.00 96.50 97 ILE A O 1
ATOM 674 N N . PHE A 1 98 ? -7.591 -4.043 3.130 1.00 95.38 98 PHE A N 1
ATOM 675 C CA . PHE A 1 98 ? -7.709 -3.707 4.543 1.00 95.38 98 PHE A CA 1
ATOM 676 C C . PHE A 1 98 ? -8.407 -4.831 5.299 1.00 95.38 98 PHE A C 1
ATOM 678 O O . PHE A 1 98 ? -9.485 -5.263 4.896 1.00 95.38 98 PHE A O 1
ATOM 685 N N . ASN A 1 99 ? -7.831 -5.284 6.411 1.00 92.12 99 ASN A N 1
ATOM 686 C CA . ASN A 1 99 ? -8.414 -6.283 7.314 1.00 92.12 99 ASN A CA 1
ATOM 687 C C . ASN A 1 99 ? -8.909 -7.550 6.577 1.00 92.12 99 ASN A C 1
ATOM 689 O O . ASN A 1 99 ? -9.966 -8.106 6.894 1.00 92.12 99 ASN A O 1
ATOM 693 N N . GLY A 1 100 ? -8.175 -7.944 5.532 1.00 87.19 100 GLY A N 1
ATOM 694 C CA . GLY A 1 100 ? -8.454 -9.100 4.682 1.00 87.19 100 GLY A CA 1
ATOM 695 C C . GLY A 1 100 ? -7.572 -10.293 5.044 1.00 87.19 100 GLY A C 1
ATOM 696 O O . GLY A 1 100 ? -7.374 -10.601 6.219 1.00 87.19 100 GLY A O 1
ATOM 697 N N . ALA A 1 101 ? -7.048 -10.978 4.026 1.00 86.25 101 ALA A N 1
ATOM 698 C CA . ALA A 1 101 ? -6.058 -12.038 4.203 1.00 86.25 101 ALA A CA 1
ATOM 699 C C . ALA A 1 101 ? -4.880 -11.579 5.097 1.00 86.25 101 ALA A C 1
ATOM 701 O O . ALA A 1 101 ? -4.517 -10.406 5.077 1.00 86.25 101 ALA A O 1
ATOM 702 N N . PRO A 1 102 ? -4.251 -12.480 5.873 1.00 78.06 102 PRO A N 1
ATOM 703 C CA . PRO A 1 102 ? -3.201 -12.094 6.818 1.00 78.06 102 PRO A CA 1
ATOM 704 C C . PRO A 1 102 ? -1.853 -11.795 6.146 1.00 78.06 102 PRO A C 1
ATOM 706 O O . PRO A 1 102 ? -1.023 -11.099 6.732 1.00 78.06 102 PRO A O 1
ATOM 709 N N . THR A 1 103 ? -1.618 -12.322 4.941 1.00 85.94 103 THR A N 1
ATOM 710 C CA . THR A 1 103 ? -0.331 -12.247 4.242 1.00 85.94 103 THR A CA 1
ATOM 711 C C . THR A 1 103 ? -0.489 -11.782 2.792 1.00 85.94 103 THR A C 1
ATOM 713 O O . THR A 1 103 ? -1.469 -12.142 2.136 1.00 85.94 103 THR A O 1
ATOM 716 N N . PRO A 1 104 ? 0.472 -11.007 2.252 1.00 84.31 104 PRO A N 1
ATOM 717 C CA . PRO A 1 104 ? 0.455 -10.610 0.849 1.00 84.31 104 PRO A CA 1
ATOM 718 C C . PRO A 1 104 ? 0.586 -11.819 -0.083 1.00 84.31 104 PRO A C 1
ATOM 720 O O . PRO A 1 104 ? 1.491 -12.639 0.073 1.00 84.31 104 PRO A O 1
ATOM 723 N N . THR A 1 105 ? -0.276 -11.914 -1.095 1.00 89.19 105 THR A N 1
ATOM 724 C CA . THR A 1 105 ? -0.274 -13.026 -2.058 1.00 89.19 105 THR A CA 1
ATOM 725 C C . THR A 1 105 ? -0.265 -12.515 -3.493 1.00 89.19 105 THR A C 1
ATOM 727 O O . THR A 1 105 ? -0.646 -11.377 -3.765 1.00 89.19 105 THR A O 1
ATOM 730 N N . GLU A 1 106 ? 0.152 -13.367 -4.430 1.00 86.31 106 GLU A N 1
ATOM 731 C CA . GLU A 1 106 ? 0.136 -13.038 -5.862 1.00 86.31 106 GLU A CA 1
ATOM 732 C C . GLU A 1 106 ? -1.290 -12.825 -6.391 1.00 86.31 106 GLU A C 1
ATOM 734 O O . GLU A 1 106 ? -1.503 -12.034 -7.311 1.00 86.31 106 GLU A O 1
ATOM 739 N N . ALA A 1 107 ? -2.276 -13.475 -5.761 1.00 91.81 107 ALA A N 1
ATOM 740 C CA . ALA A 1 107 ? -3.686 -13.357 -6.113 1.00 91.81 107 ALA A CA 1
ATOM 741 C C . ALA A 1 107 ? -4.227 -11.931 -5.931 1.00 91.81 107 ALA A C 1
ATOM 743 O O . ALA A 1 107 ? -5.219 -11.581 -6.559 1.00 91.81 107 ALA A O 1
ATOM 744 N N . ALA A 1 108 ? -3.556 -11.068 -5.157 1.00 93.69 108 ALA A N 1
ATOM 745 C CA . ALA A 1 108 ? -3.955 -9.669 -5.011 1.00 93.69 108 ALA A CA 1
ATOM 746 C C . ALA A 1 108 ? -3.961 -8.904 -6.347 1.00 93.69 108 ALA A C 1
ATOM 748 O O . ALA A 1 108 ? -4.726 -7.957 -6.505 1.00 93.69 108 ALA A O 1
ATOM 749 N N . CYS A 1 109 ? -3.146 -9.311 -7.327 1.00 94.69 109 CYS A N 1
ATOM 750 C CA . CYS A 1 109 ? -3.132 -8.657 -8.634 1.00 94.69 109 CYS A CA 1
ATOM 751 C C . CYS A 1 109 ? -4.172 -9.210 -9.614 1.00 94.69 109 CYS A C 1
ATOM 753 O O . CYS A 1 109 ? -4.603 -8.465 -10.491 1.00 94.69 109 CYS A O 1
ATOM 755 N N . SER A 1 110 ? -4.584 -10.472 -9.483 1.00 94.12 110 SER A N 1
ATOM 756 C CA . SER A 1 110 ? -5.512 -11.126 -10.418 1.00 94.12 110 SER A CA 1
ATOM 757 C C . SER A 1 110 ? -6.949 -11.198 -9.893 1.00 94.12 110 SER A C 1
ATOM 759 O O . SER A 1 110 ? -7.896 -11.001 -10.655 1.00 94.12 110 SER A O 1
ATOM 761 N N . ASP A 1 111 ? -7.123 -11.446 -8.597 1.00 93.56 111 ASP A N 1
ATOM 762 C CA . ASP A 1 111 ? -8.415 -11.563 -7.923 1.00 93.56 111 ASP A CA 1
ATOM 763 C C . ASP A 1 111 ? -8.364 -11.013 -6.481 1.00 93.56 111 ASP A C 1
ATOM 765 O O . ASP A 1 111 ? -8.481 -11.762 -5.505 1.00 93.56 111 ASP A O 1
ATOM 769 N N . PRO A 1 112 ? -8.187 -9.691 -6.313 1.00 92.50 112 PRO A N 1
ATOM 770 C CA . PRO A 1 112 ? -8.098 -9.075 -4.990 1.00 92.50 112 PRO A CA 1
ATOM 771 C C . PRO A 1 112 ? -9.358 -9.250 -4.138 1.00 92.50 112 PRO A C 1
ATOM 773 O O . PRO A 1 112 ? -9.252 -9.354 -2.920 1.00 92.50 112 PRO A O 1
ATOM 776 N N . ALA A 1 113 ? -10.541 -9.330 -4.755 1.00 90.56 113 ALA A N 1
ATOM 777 C CA . ALA A 1 113 ? -11.801 -9.488 -4.032 1.00 90.56 113 ALA A CA 1
ATOM 778 C C . ALA A 1 113 ? -11.871 -10.822 -3.266 1.00 90.56 113 ALA A C 1
ATOM 780 O O . ALA A 1 113 ? -12.453 -10.879 -2.181 1.00 90.56 113 ALA A O 1
ATOM 781 N N . SER A 1 114 ? -11.235 -11.881 -3.784 1.00 90.69 114 SER A N 1
ATOM 782 C CA . SER A 1 114 ? -11.148 -13.183 -3.102 1.00 90.69 114 SER A CA 1
ATOM 783 C C . SER A 1 114 ? -10.381 -13.134 -1.777 1.00 90.69 114 SER A C 1
ATOM 785 O O . SER A 1 114 ? -10.609 -13.960 -0.895 1.00 90.69 114 SER A O 1
ATOM 787 N N . LEU A 1 115 ? -9.501 -12.142 -1.608 1.00 90.81 115 LEU A N 1
ATOM 788 C CA . LEU A 1 115 ? -8.721 -11.931 -0.388 1.00 90.81 115 LEU A CA 1
ATOM 789 C C . LEU A 1 115 ? -9.516 -11.182 0.691 1.00 90.81 115 LEU A C 1
ATOM 791 O O . LEU A 1 115 ? -9.001 -10.925 1.785 1.00 90.81 115 LEU A O 1
ATOM 795 N N . GLY A 1 116 ? -10.773 -10.851 0.394 1.00 89.00 116 GLY A N 1
ATOM 796 C CA . GLY A 1 116 ? -11.655 -10.100 1.263 1.00 89.00 116 GLY A CA 1
ATOM 797 C C . GLY A 1 116 ? -11.296 -8.620 1.285 1.00 89.00 116 GLY A C 1
ATOM 798 O O . GLY A 1 116 ? -10.933 -8.021 0.278 1.00 89.00 116 GLY A O 1
ATOM 799 N N . GLY A 1 117 ? -11.458 -8.019 2.454 1.00 87.19 117 GLY A N 1
ATOM 800 C CA . GLY A 1 117 ? -11.409 -6.576 2.624 1.00 87.19 117 GLY A CA 1
ATOM 801 C C . GLY A 1 117 ? -12.565 -6.150 3.509 1.00 87.19 117 GLY A C 1
ATOM 802 O O . GLY A 1 117 ? -13.728 -6.371 3.169 1.00 87.19 117 GLY A O 1
ATOM 803 N N . LYS A 1 118 ? -12.260 -5.593 4.677 1.00 89.94 118 LYS A N 1
ATOM 804 C CA . LYS A 1 118 ? -13.264 -5.126 5.629 1.00 89.94 118 LYS A CA 1
ATOM 805 C C . LYS A 1 118 ? -12.914 -3.739 6.129 1.00 89.94 118 LYS A C 1
ATOM 807 O O . LYS A 1 118 ? -11.796 -3.465 6.558 1.00 89.94 118 LYS A O 1
ATOM 812 N N . SER A 1 119 ? -13.928 -2.895 6.113 1.00 88.19 119 SER A N 1
ATOM 813 C CA . SER A 1 119 ? -13.930 -1.593 6.758 1.00 88.19 119 SER A CA 1
ATOM 814 C C . SER A 1 119 ? -14.232 -1.794 8.240 1.00 88.19 119 SER A C 1
ATOM 816 O O . SER A 1 119 ? -15.322 -2.246 8.594 1.00 88.19 119 SER A O 1
ATOM 818 N N . ALA A 1 120 ? -13.262 -1.526 9.112 1.00 83.94 120 ALA A N 1
ATOM 819 C CA . ALA A 1 120 ? -13.406 -1.733 10.551 1.00 83.94 120 ALA A CA 1
ATOM 820 C C . ALA A 1 120 ? -12.643 -0.665 11.333 1.00 83.94 120 ALA A C 1
ATOM 822 O O . ALA A 1 120 ? -11.617 -0.186 10.871 1.00 83.94 120 ALA A O 1
ATOM 823 N N . ASN A 1 121 ? -13.147 -0.315 12.516 1.00 82.81 121 ASN A N 1
ATOM 824 C CA . ASN A 1 121 ? -12.434 0.550 13.455 1.00 82.81 121 ASN A CA 1
ATOM 825 C C . ASN A 1 121 ? -11.507 -0.306 14.333 1.00 82.81 121 ASN A C 1
ATOM 827 O O . ASN A 1 121 ? -11.909 -1.399 14.739 1.00 82.81 121 ASN A O 1
ATOM 831 N N . GLY A 1 122 ? -10.326 0.210 14.682 1.00 83.38 122 GLY A N 1
ATOM 832 C CA . GLY A 1 122 ? -9.383 -0.450 15.593 1.00 83.38 122 GLY A CA 1
ATOM 833 C C . GLY A 1 122 ? -8.026 -0.749 14.945 1.00 83.38 122 GLY A C 1
ATOM 834 O O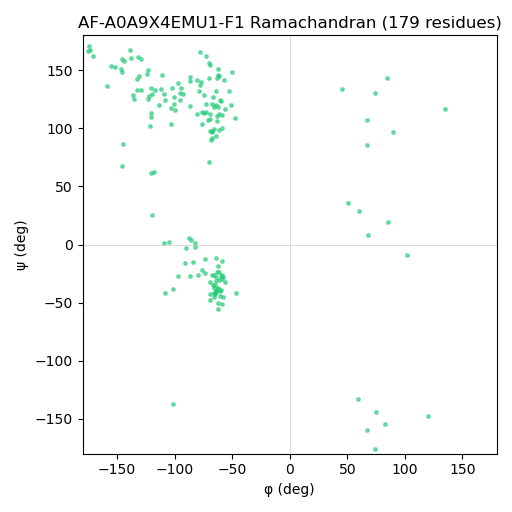 . GLY A 1 122 ? -7.590 0.029 14.090 1.00 83.38 122 GLY A O 1
ATOM 835 N N . PRO A 1 123 ? -7.359 -1.853 15.340 1.00 86.69 123 PRO A N 1
ATOM 836 C CA . PRO A 1 123 ? -6.043 -2.194 14.824 1.00 86.69 123 PRO A CA 1
ATOM 837 C C . PRO A 1 123 ? -6.092 -2.438 13.320 1.00 86.69 123 PRO A C 1
ATOM 839 O O . PRO A 1 123 ? -6.751 -3.356 12.833 1.00 86.69 123 PRO A O 1
ATOM 842 N N . LEU A 1 124 ? -5.353 -1.618 12.590 1.00 89.81 124 LEU A N 1
ATOM 843 C CA . LEU A 1 124 ? -5.242 -1.676 11.150 1.00 89.81 124 LEU A CA 1
ATOM 844 C C . LEU A 1 124 ? -4.373 -2.862 10.733 1.00 89.81 124 LEU A C 1
ATOM 846 O O . LEU A 1 124 ? -3.229 -2.991 11.183 1.00 89.81 124 LEU A O 1
ATOM 850 N N . HIS A 1 125 ? -4.890 -3.676 9.817 1.00 93.44 125 HIS A N 1
ATOM 851 C CA . HIS A 1 125 ? -4.104 -4.597 9.001 1.00 93.44 125 HIS A CA 1
ATOM 852 C C . HIS A 1 125 ? -4.290 -4.244 7.525 1.00 93.44 125 HIS A C 1
ATOM 854 O O . HIS A 1 125 ? -5.417 -4.060 7.069 1.00 93.44 125 HIS A O 1
ATOM 860 N N . VAL A 1 126 ? -3.194 -4.102 6.781 1.00 95.31 126 VAL A N 1
ATOM 861 C CA . VAL A 1 126 ? -3.215 -3.769 5.352 1.00 95.31 126 VAL A CA 1
ATOM 862 C C . VAL A 1 126 ? -2.223 -4.636 4.610 1.00 95.31 126 VAL A C 1
ATOM 864 O O . VAL A 1 126 ? -1.041 -4.655 4.941 1.00 95.31 126 VAL A O 1
ATOM 867 N N . ILE A 1 127 ? -2.685 -5.280 3.547 1.00 95.94 127 ILE A N 1
ATOM 868 C CA . ILE A 1 127 ? -1.823 -5.794 2.488 1.00 95.94 127 ILE A CA 1
ATOM 869 C C . ILE A 1 127 ? -1.732 -4.730 1.401 1.00 95.94 127 ILE A C 1
ATOM 871 O O . ILE A 1 127 ? -2.754 -4.251 0.912 1.00 95.94 127 ILE A O 1
ATOM 875 N N . ALA A 1 128 ? -0.511 -4.407 0.989 1.00 96.81 128 ALA A N 1
ATOM 876 C CA . ALA A 1 128 ? -0.248 -3.592 -0.184 1.00 96.81 128 ALA A CA 1
ATOM 877 C C . ALA A 1 128 ? 0.515 -4.419 -1.222 1.00 96.81 128 ALA A C 1
ATOM 879 O O . ALA A 1 128 ? 1.513 -5.070 -0.901 1.00 96.81 128 ALA A O 1
ATOM 880 N N . VAL A 1 129 ? 0.072 -4.369 -2.476 1.00 96.88 129 VAL A N 1
ATOM 881 C CA . VAL A 1 129 ? 0.757 -5.004 -3.608 1.00 96.88 129 VAL A CA 1
ATOM 882 C C . VAL A 1 129 ? 0.793 -4.037 -4.780 1.00 96.88 129 VAL A C 1
ATOM 884 O O . VAL A 1 129 ? -0.242 -3.542 -5.211 1.00 96.88 129 VAL A O 1
ATOM 887 N N . TYR A 1 130 ? 1.979 -3.761 -5.311 1.00 96.56 130 TYR A N 1
ATOM 888 C CA . TYR A 1 130 ? 2.121 -3.031 -6.562 1.00 96.56 130 TYR A CA 1
ATOM 889 C C . TYR A 1 130 ? 2.056 -4.017 -7.729 1.00 96.56 130 TYR A C 1
ATOM 891 O O . TYR A 1 130 ? 2.889 -4.918 -7.835 1.00 96.56 130 TYR A O 1
ATOM 899 N N . CYS A 1 131 ? 1.069 -3.846 -8.598 1.00 96.19 131 CYS A N 1
ATOM 900 C CA . CYS A 1 131 ? 0.760 -4.722 -9.717 1.00 96.19 131 CYS A CA 1
ATOM 901 C C . CYS A 1 131 ? 1.054 -4.036 -11.050 1.00 96.19 131 CYS A C 1
ATOM 903 O O . CYS A 1 131 ? 0.812 -2.841 -11.205 1.00 96.19 131 CYS A O 1
ATOM 905 N N . LEU A 1 132 ? 1.492 -4.816 -12.034 1.00 94.12 132 LEU A N 1
ATOM 906 C CA . LEU A 1 132 ? 1.537 -4.448 -13.444 1.00 94.12 132 LEU A CA 1
ATOM 907 C C . LEU A 1 132 ? 0.685 -5.458 -14.221 1.00 94.12 132 LEU A C 1
ATOM 909 O O . LEU A 1 132 ? 1.098 -6.600 -14.431 1.00 94.12 132 LEU A O 1
ATOM 913 N N . GLY A 1 133 ? -0.535 -5.060 -14.596 1.00 92.44 133 GLY A N 1
ATOM 914 C CA . GLY A 1 133 ? -1.550 -6.029 -15.025 1.00 92.44 133 GLY A CA 1
ATOM 915 C C . GLY A 1 133 ? -1.842 -7.037 -13.907 1.00 92.44 133 GLY A C 1
ATOM 916 O O . GLY A 1 133 ? -1.985 -6.650 -12.749 1.00 92.44 133 GLY A O 1
ATOM 917 N N . ASP A 1 134 ? -1.870 -8.331 -14.213 1.00 93.31 134 ASP A N 1
ATOM 918 C CA . ASP A 1 134 ? -2.132 -9.382 -13.212 1.00 93.31 134 ASP A CA 1
ATOM 919 C C . ASP A 1 134 ? -0.867 -9.869 -12.478 1.00 93.31 134 ASP A C 1
ATOM 921 O O . ASP A 1 134 ? -0.915 -10.827 -11.709 1.00 93.31 134 ASP A O 1
ATOM 925 N N . ARG A 1 135 ? 0.289 -9.238 -12.715 1.00 93.56 135 ARG A N 1
ATOM 926 C CA . ARG A 1 135 ? 1.573 -9.624 -12.114 1.00 93.56 135 ARG A CA 1
ATOM 927 C C . ARG A 1 135 ? 1.923 -8.682 -10.973 1.00 93.56 135 ARG A C 1
ATOM 929 O O . ARG A 1 135 ? 1.845 -7.467 -11.133 1.00 93.56 135 ARG A O 1
ATOM 936 N N . TRP A 1 136 ? 2.363 -9.231 -9.848 1.00 95.06 136 TRP A N 1
ATOM 937 C CA . TRP A 1 136 ? 2.901 -8.432 -8.753 1.00 95.06 136 TRP A CA 1
ATOM 938 C C . TRP A 1 136 ? 4.359 -8.050 -9.038 1.00 95.06 136 TRP A C 1
ATOM 940 O O . TRP A 1 136 ? 5.117 -8.844 -9.594 1.00 95.06 136 TRP A O 1
ATOM 950 N N . LEU A 1 137 ? 4.742 -6.825 -8.675 1.00 94.75 137 LEU A N 1
ATOM 951 C CA . LEU A 1 137 ? 6.121 -6.335 -8.741 1.00 94.75 137 LEU A CA 1
ATOM 952 C C . LEU A 1 137 ? 6.736 -6.201 -7.352 1.00 94.75 137 LEU A C 1
ATOM 954 O O . LEU A 1 137 ? 7.890 -6.570 -7.165 1.00 94.75 137 LEU A O 1
ATOM 958 N N . ALA A 1 138 ? 5.968 -5.693 -6.391 1.00 95.62 138 ALA A N 1
ATOM 959 C CA . ALA A 1 138 ? 6.377 -5.558 -5.000 1.00 95.62 138 ALA A CA 1
ATOM 960 C C . ALA A 1 138 ? 5.174 -5.757 -4.080 1.00 95.62 138 ALA A C 1
ATOM 962 O O . ALA A 1 138 ? 4.040 -5.461 -4.462 1.00 95.62 138 ALA A O 1
ATOM 963 N N . ARG A 1 139 ? 5.411 -6.247 -2.867 1.00 96.12 139 ARG A N 1
ATOM 964 C CA . ARG A 1 139 ? 4.363 -6.500 -1.874 1.00 96.12 139 ARG A CA 1
ATOM 965 C C . ARG A 1 139 ? 4.861 -6.229 -0.464 1.00 96.12 139 ARG A C 1
ATOM 967 O O . ARG A 1 139 ? 6.063 -6.213 -0.225 1.00 96.12 139 ARG A O 1
ATOM 974 N N . GLY A 1 140 ? 3.929 -6.014 0.452 1.00 95.81 140 GLY A N 1
ATOM 975 C CA . GLY A 1 140 ? 4.197 -5.860 1.875 1.00 95.81 140 GLY A CA 1
ATOM 976 C C . GLY A 1 140 ? 2.904 -5.852 2.679 1.00 95.81 140 GLY A C 1
ATOM 977 O O . GLY A 1 140 ? 1.820 -5.644 2.131 1.00 95.81 140 GLY A O 1
ATOM 978 N N . ALA A 1 141 ? 3.016 -6.083 3.980 1.00 95.81 141 ALA A N 1
ATOM 979 C CA . ALA A 1 141 ? 1.914 -5.964 4.920 1.00 95.81 141 ALA A CA 1
ATOM 980 C C . ALA A 1 141 ? 2.264 -5.001 6.053 1.00 95.81 141 ALA A C 1
ATOM 982 O O . ALA A 1 141 ? 3.409 -4.929 6.499 1.00 95.81 141 ALA A O 1
ATOM 983 N N . LEU A 1 142 ? 1.252 -4.291 6.530 1.00 94.69 142 LEU A N 1
ATOM 984 C CA . LEU A 1 142 ? 1.292 -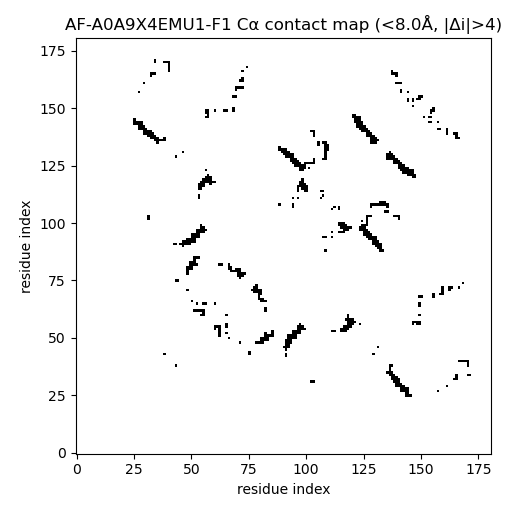3.408 7.683 1.00 94.69 142 LEU A CA 1
ATOM 985 C C . LEU A 1 142 ? 0.274 -3.902 8.706 1.00 94.69 142 LEU A C 1
ATOM 987 O O . LEU A 1 142 ? -0.864 -4.194 8.351 1.00 94.69 142 LEU A O 1
ATOM 991 N N . SER A 1 143 ? 0.663 -3.965 9.974 1.00 93.12 143 SER A N 1
ATOM 992 C CA . SER A 1 143 ? -0.237 -4.347 11.062 1.00 93.12 143 SER A CA 1
ATOM 993 C C . SER A 1 143 ? 0.050 -3.583 12.349 1.00 93.12 143 SER A C 1
ATOM 995 O O . SER A 1 143 ? 1.181 -3.149 12.571 1.00 93.12 143 SER A O 1
ATOM 997 N N . GLY A 1 144 ? -0.944 -3.500 13.233 1.00 85.88 144 GLY A N 1
ATOM 998 C CA . GLY A 1 144 ? -0.751 -3.057 14.619 1.00 85.88 144 GLY A CA 1
ATOM 999 C C . GLY A 1 144 ? -0.795 -1.544 14.818 1.00 85.88 144 GLY A C 1
ATOM 1000 O O . GLY A 1 144 ? -0.296 -1.058 15.825 1.00 85.88 144 GLY A O 1
ATOM 1001 N N . VAL A 1 145 ? -1.374 -0.803 13.869 1.00 85.12 145 VAL A N 1
ATOM 1002 C CA . VAL A 1 145 ? -1.618 0.639 14.017 1.00 85.12 145 VAL A CA 1
ATOM 1003 C C . VAL A 1 145 ? -3.067 0.848 14.412 1.00 85.12 145 VAL A C 1
ATOM 1005 O O . VAL A 1 145 ? -3.952 0.554 13.617 1.00 85.12 145 VAL A O 1
ATOM 1008 N N . ASP A 1 146 ? -3.324 1.371 15.604 1.00 85.38 146 ASP A N 1
ATOM 1009 C CA . ASP A 1 146 ? -4.670 1.827 15.946 1.00 85.38 146 ASP A CA 1
ATOM 1010 C C . ASP A 1 146 ? -4.949 3.143 15.224 1.00 85.38 146 ASP A C 1
ATOM 1012 O O . ASP A 1 146 ? -4.308 4.160 15.491 1.00 85.38 146 ASP A O 1
ATOM 1016 N N . VAL A 1 147 ? -5.888 3.106 14.280 1.00 84.75 147 VAL A N 1
ATOM 1017 C CA . VAL A 1 147 ? -6.291 4.275 13.496 1.00 84.75 147 VAL A CA 1
ATOM 1018 C C . VAL A 1 147 ? -7.685 4.713 13.908 1.00 84.75 147 VAL A C 1
ATOM 1020 O O . VAL A 1 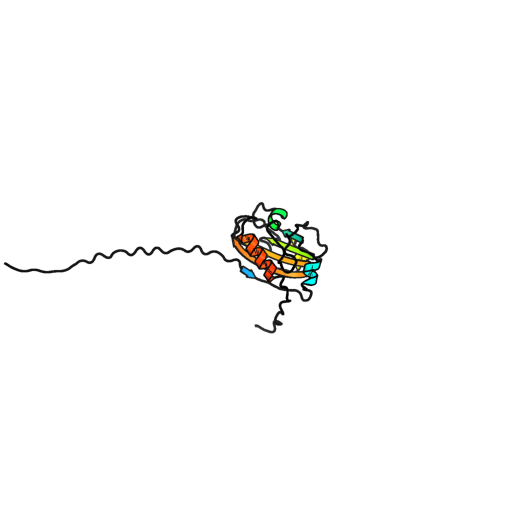147 ? -8.626 3.921 13.976 1.00 84.75 147 VAL A O 1
ATOM 1023 N N . THR A 1 148 ? -7.821 6.003 14.195 1.00 84.81 148 THR A N 1
ATOM 1024 C CA . THR A 1 148 ? -9.106 6.594 14.599 1.00 84.81 148 THR A CA 1
ATOM 1025 C C . THR A 1 148 ? -9.916 7.116 13.409 1.00 84.81 148 THR A C 1
ATOM 1027 O O . THR A 1 148 ? -11.119 7.344 13.525 1.00 84.81 148 THR A O 1
ATOM 1030 N N . GLY A 1 149 ? -9.266 7.287 12.254 1.00 87.06 149 GLY A N 1
ATOM 1031 C CA . GLY A 1 149 ? -9.835 7.886 11.053 1.00 87.06 149 GLY A CA 1
ATOM 1032 C C . GLY A 1 149 ? -8.882 7.833 9.862 1.00 87.06 149 GLY A C 1
ATOM 1033 O O . GLY A 1 149 ? -7.682 7.626 10.020 1.00 87.06 149 GLY A O 1
ATOM 1034 N N . THR A 1 150 ? -9.398 8.097 8.660 1.00 88.75 150 THR A N 1
ATOM 1035 C CA . THR A 1 150 ? -8.567 8.287 7.454 1.00 88.75 150 THR A CA 1
ATOM 1036 C C . THR A 1 150 ? -7.689 9.538 7.545 1.00 88.75 150 THR A C 1
ATOM 1038 O O . THR A 1 150 ? -6.616 9.580 6.960 1.00 88.75 150 THR A O 1
ATOM 1041 N N . GLN A 1 151 ? -8.102 10.543 8.321 1.00 90.44 151 GLN A N 1
ATOM 1042 C CA . GLN A 1 151 ? -7.332 11.771 8.558 1.00 90.44 151 GLN A CA 1
ATOM 1043 C C . GLN A 1 151 ? -6.310 11.642 9.699 1.00 90.44 151 GLN A C 1
ATOM 1045 O O . GLN A 1 151 ? -5.664 12.623 10.063 1.00 90.44 151 GLN A O 1
ATOM 1050 N N . ASP A 1 152 ? -6.170 10.452 10.289 1.00 89.88 152 ASP A N 1
ATOM 1051 C CA . ASP A 1 152 ? -5.208 10.208 11.357 1.00 89.88 152 ASP A CA 1
ATOM 1052 C C . ASP A 1 152 ? -3.768 10.308 10.806 1.00 89.88 152 ASP A C 1
ATOM 1054 O O . ASP A 1 152 ? -3.397 9.550 9.902 1.00 89.88 152 ASP A O 1
ATOM 1058 N N . PRO A 1 153 ? -2.907 11.203 11.326 1.00 90.19 153 PRO A N 1
ATOM 1059 C CA . PRO A 1 153 ? -1.525 11.306 10.864 1.00 90.19 153 PRO A CA 1
ATOM 1060 C C . PRO A 1 153 ? -0.731 10.001 11.022 1.00 90.19 153 PRO A C 1
ATOM 1062 O O . PRO A 1 153 ? 0.225 9.772 10.275 1.00 90.19 153 PRO A O 1
ATOM 1065 N N . ALA A 1 154 ? -1.107 9.143 11.980 1.00 89.75 154 ALA A N 1
ATOM 1066 C CA . ALA A 1 154 ? -0.485 7.838 12.166 1.00 89.75 154 ALA A CA 1
ATOM 1067 C C . ALA A 1 154 ? -0.750 6.911 10.972 1.00 89.75 154 ALA A C 1
ATOM 1069 O O . ALA A 1 154 ? 0.163 6.208 10.538 1.00 89.75 154 ALA A O 1
ATOM 1070 N N . TYR A 1 155 ? -1.952 6.971 10.390 1.00 92.19 155 TYR A N 1
ATOM 1071 C CA . TYR A 1 155 ? -2.318 6.204 9.201 1.00 92.19 155 TYR A CA 1
ATOM 1072 C C . TYR A 1 155 ? -1.452 6.591 7.996 1.00 92.19 155 TYR A C 1
ATOM 1074 O O . TYR A 1 155 ? -0.753 5.744 7.436 1.00 92.19 155 TYR A O 1
ATOM 1082 N N . ALA A 1 156 ? -1.419 7.881 7.644 1.00 93.00 156 ALA A N 1
ATOM 1083 C CA . ALA A 1 156 ? -0.645 8.365 6.500 1.00 93.00 156 ALA A CA 1
ATOM 1084 C C . ALA A 1 156 ? 0.857 8.069 6.652 1.00 93.00 156 ALA A C 1
ATOM 1086 O O . ALA A 1 156 ? 1.519 7.655 5.696 1.00 93.00 156 ALA A O 1
ATOM 1087 N N . ARG A 1 157 ? 1.396 8.209 7.872 1.00 92.62 157 ARG A N 1
ATOM 1088 C CA . ARG A 1 157 ? 2.798 7.891 8.175 1.00 92.62 157 ARG A CA 1
ATOM 1089 C C . ARG A 1 157 ? 3.087 6.397 8.037 1.00 92.62 157 ARG A C 1
ATOM 1091 O O . ARG A 1 157 ? 4.095 6.031 7.440 1.00 92.62 157 ARG A O 1
ATOM 1098 N N . ALA A 1 158 ? 2.218 5.539 8.566 1.00 93.56 158 ALA A N 1
ATOM 1099 C CA . ALA A 1 158 ? 2.398 4.095 8.500 1.00 93.56 158 ALA A CA 1
ATOM 1100 C C . ALA A 1 158 ? 2.334 3.575 7.054 1.00 93.56 158 ALA A C 1
ATOM 1102 O O . ALA A 1 158 ? 3.189 2.790 6.648 1.00 93.56 158 ALA A O 1
ATOM 1103 N N . MET A 1 159 ? 1.392 4.082 6.255 1.00 95.62 159 MET A N 1
ATOM 1104 C CA . MET A 1 159 ? 1.287 3.760 4.829 1.00 95.62 159 MET A CA 1
ATOM 1105 C C . MET A 1 159 ? 2.483 4.287 4.026 1.00 95.62 159 MET A C 1
ATOM 1107 O O . MET A 1 159 ? 3.042 3.553 3.217 1.00 95.62 159 MET A O 1
ATOM 1111 N N . THR A 1 160 ? 2.945 5.513 4.297 1.00 94.69 160 THR A N 1
ATOM 1112 C CA . THR A 1 160 ? 4.169 6.060 3.681 1.00 94.69 160 THR A CA 1
ATOM 1113 C C . THR A 1 160 ? 5.383 5.175 3.968 1.00 94.69 160 THR A C 1
ATOM 1115 O O . THR A 1 160 ? 6.146 4.855 3.057 1.00 94.69 160 THR A O 1
ATOM 1118 N N . ASN A 1 161 ? 5.546 4.733 5.219 1.00 94.19 161 ASN A N 1
ATOM 1119 C CA . ASN A 1 161 ? 6.635 3.836 5.606 1.00 94.19 161 ASN A CA 1
ATOM 1120 C C . ASN A 1 161 ? 6.527 2.474 4.910 1.00 94.19 161 ASN A C 1
ATOM 1122 O O . ASN A 1 161 ? 7.538 1.946 4.449 1.00 94.19 161 ASN A O 1
ATOM 1126 N N . LEU A 1 162 ? 5.313 1.924 4.795 1.00 95.44 162 LEU A N 1
ATOM 1127 C CA . LEU A 1 162 ? 5.065 0.698 4.041 1.00 95.44 162 LEU A CA 1
ATOM 1128 C C . LEU A 1 162 ? 5.496 0.868 2.579 1.00 95.44 162 LEU A C 1
ATOM 1130 O O . LEU A 1 162 ? 6.271 0.055 2.083 1.00 95.44 162 LEU A O 1
ATOM 1134 N N . PHE A 1 163 ? 5.055 1.934 1.904 1.00 95.56 163 PHE A N 1
ATOM 1135 C CA . PHE A 1 163 ? 5.374 2.179 0.494 1.00 95.56 163 PHE A CA 1
ATOM 1136 C C . PHE A 1 163 ? 6.866 2.395 0.258 1.00 95.56 163 PHE A C 1
ATOM 1138 O O . PHE A 1 163 ? 7.412 1.877 -0.713 1.00 95.56 163 PHE A O 1
ATOM 1145 N N . ALA A 1 164 ? 7.541 3.112 1.156 1.00 93.81 164 ALA A N 1
ATOM 1146 C CA . ALA A 1 164 ? 8.988 3.277 1.096 1.00 93.81 164 ALA A CA 1
ATOM 1147 C C . ALA A 1 164 ? 9.725 1.935 1.251 1.00 93.81 164 ALA A C 1
ATOM 1149 O O . ALA A 1 164 ? 10.717 1.704 0.563 1.00 93.81 164 ALA A O 1
ATOM 1150 N N . ALA A 1 165 ? 9.225 1.042 2.112 1.00 93.75 165 ALA A N 1
ATOM 1151 C CA . ALA A 1 165 ? 9.812 -0.279 2.312 1.00 93.75 165 ALA A CA 1
ATOM 1152 C C . ALA A 1 165 ? 9.623 -1.200 1.094 1.00 93.75 165 ALA A C 1
ATOM 1154 O O . ALA A 1 165 ? 10.561 -1.887 0.705 1.00 93.75 165 ALA A O 1
ATOM 1155 N N . MET A 1 166 ? 8.437 -1.209 0.473 1.00 94.88 166 MET A N 1
ATOM 1156 C CA . MET A 1 166 ? 8.168 -2.068 -0.694 1.00 94.88 166 MET A CA 1
ATOM 1157 C C . MET A 1 166 ? 8.715 -1.529 -2.020 1.00 94.88 166 MET A C 1
ATOM 1159 O O . MET A 1 166 ? 8.980 -2.318 -2.928 1.00 94.88 166 MET A O 1
ATOM 1163 N N . LEU A 1 167 ? 8.884 -0.210 -2.153 1.00 94.06 167 LEU A N 1
ATOM 1164 C CA . LEU A 1 167 ? 9.296 0.441 -3.401 1.00 94.06 167 LEU A CA 1
ATOM 1165 C C . LEU A 1 167 ? 10.620 1.230 -3.241 1.00 94.06 167 LEU A C 1
ATOM 1167 O O . LEU A 1 167 ? 10.661 2.449 -3.435 1.00 94.06 167 LEU A O 1
ATOM 1171 N N . PRO A 1 168 ? 11.736 0.571 -2.891 1.00 91.06 168 PRO A N 1
ATOM 1172 C CA . PRO A 1 168 ? 13.045 1.205 -2.820 1.00 91.06 168 PRO A CA 1
ATOM 1173 C C . PRO A 1 168 ? 13.583 1.591 -4.207 1.00 91.06 168 PRO A C 1
ATOM 1175 O O . PRO A 1 168 ? 13.265 0.981 -5.231 1.00 91.06 168 PRO A O 1
ATOM 1178 N N . MET A 1 169 ? 14.459 2.599 -4.238 1.00 87.19 169 MET A N 1
ATOM 1179 C CA . MET A 1 169 ? 1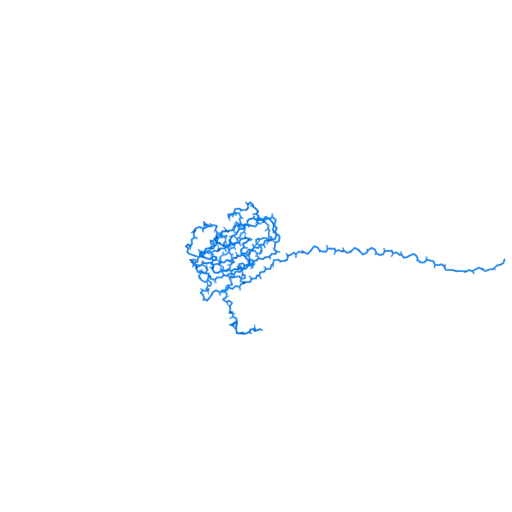5.165 3.025 -5.461 1.00 87.19 169 MET A CA 1
ATOM 1180 C C . MET A 1 169 ? 16.170 2.005 -5.984 1.00 87.19 169 MET A C 1
ATOM 1182 O O . MET A 1 169 ? 16.480 1.993 -7.172 1.00 87.19 169 MET A O 1
ATOM 1186 N N . HIS A 1 170 ? 16.687 1.173 -5.094 1.00 79.69 170 HIS A N 1
ATOM 1187 C CA . HIS A 1 170 ? 17.591 0.091 -5.426 1.00 79.69 170 HIS A CA 1
ATOM 1188 C C . HIS A 1 170 ? 16.835 -1.200 -5.165 1.00 79.69 170 HIS A C 1
ATOM 1190 O O . HIS A 1 170 ? 16.162 -1.309 -4.139 1.00 79.69 170 HIS A O 1
ATOM 1196 N N . SER A 1 171 ? 16.895 -2.144 -6.105 1.00 64.50 171 SER A N 1
ATOM 1197 C CA . SER A 1 171 ? 16.392 -3.489 -5.849 1.00 64.50 171 SER A CA 1
ATOM 1198 C C . SER A 1 171 ? 17.051 -4.002 -4.579 1.00 64.50 171 SER A C 1
ATOM 1200 O O . SER A 1 171 ? 18.265 -3.870 -4.405 1.00 64.50 171 SER A O 1
ATOM 1202 N N . ILE A 1 172 ? 16.248 -4.550 -3.678 1.00 65.94 172 ILE A N 1
ATOM 1203 C CA . ILE A 1 172 ? 16.793 -5.269 -2.541 1.00 65.94 172 ILE A CA 1
ATOM 1204 C C . ILE A 1 172 ? 17.348 -6.548 -3.155 1.00 65.94 172 ILE A C 1
ATOM 1206 O O . ILE A 1 172 ? 16.577 -7.393 -3.608 1.00 65.94 172 ILE A O 1
ATOM 1210 N N . ASP A 1 173 ? 18.675 -6.661 -3.241 1.00 57.44 173 ASP A N 1
ATOM 1211 C CA . ASP A 1 173 ? 19.303 -7.949 -3.513 1.00 57.44 173 ASP A CA 1
ATOM 1212 C C . ASP A 1 173 ? 18.851 -8.877 -2.392 1.00 57.44 173 ASP A C 1
ATOM 1214 O O . ASP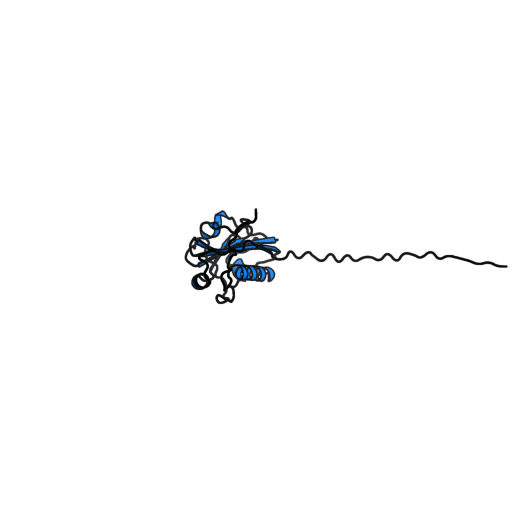 A 1 173 ? 19.333 -8.796 -1.260 1.00 57.44 173 ASP A O 1
ATOM 1218 N N . MET A 1 174 ? 17.855 -9.714 -2.675 1.00 54.25 174 MET A N 1
ATOM 1219 C CA . MET A 1 174 ? 17.488 -10.760 -1.745 1.00 54.25 174 MET A CA 1
ATOM 1220 C C . MET A 1 174 ? 18.684 -11.707 -1.689 1.00 54.25 174 MET A C 1
ATOM 1222 O O . MET A 1 174 ? 19.039 -12.278 -2.727 1.00 54.25 174 MET A O 1
ATOM 1226 N N . PRO A 1 175 ? 19.335 -11.889 -0.522 1.00 48.38 175 PRO A N 1
ATOM 1227 C CA . PRO A 1 175 ? 20.267 -12.986 -0.380 1.00 48.38 175 PRO A CA 1
ATOM 1228 C C . PRO A 1 175 ? 19.476 -14.242 -0.715 1.00 48.38 175 PRO A C 1
ATOM 1230 O O . PRO A 1 175 ? 18.468 -14.542 -0.076 1.00 48.38 175 PRO A O 1
ATOM 1233 N N . ASN A 1 176 ? 19.896 -14.906 -1.790 1.00 46.03 176 ASN A N 1
ATOM 1234 C CA . ASN A 1 176 ? 19.326 -16.153 -2.261 1.00 46.03 176 ASN A CA 1
ATOM 1235 C C . ASN A 1 176 ? 19.204 -17.064 -1.034 1.00 46.03 176 ASN A C 1
ATOM 1237 O O . ASN A 1 176 ? 20.222 -17.442 -0.453 1.00 46.03 176 ASN A O 1
ATOM 1241 N N . GLY A 1 177 ? 17.976 -17.307 -0.575 1.00 45.12 177 GLY A N 1
ATOM 1242 C CA . GLY A 1 177 ? 17.691 -18.056 0.641 1.00 45.12 177 GLY A CA 1
ATOM 1243 C C . GLY A 1 177 ? 18.019 -19.528 0.447 1.00 45.12 177 GLY A C 1
ATOM 1244 O O . GLY A 1 177 ? 17.127 -20.363 0.354 1.00 45.12 177 GLY A O 1
ATOM 1245 N N . SER A 1 178 ? 19.305 -19.856 0.372 1.00 48.06 178 SER A N 1
ATOM 1246 C CA . SER A 1 178 ? 19.806 -21.187 0.644 1.00 48.06 178 SER A CA 1
ATOM 1247 C C . SER A 1 178 ? 19.810 -21.394 2.159 1.00 48.06 178 SER A C 1
ATOM 1249 O O . SER A 1 178 ? 20.601 -20.773 2.863 1.00 48.06 178 SER A O 1
ATOM 1251 N N . ASN A 1 179 ? 18.966 -22.325 2.604 1.00 45.56 179 ASN A N 1
ATOM 1252 C CA . ASN A 1 179 ? 19.046 -23.095 3.848 1.00 45.56 179 ASN A CA 1
ATOM 1253 C C . ASN A 1 179 ? 18.865 -22.373 5.194 1.00 45.56 179 ASN A C 1
ATOM 1255 O O . ASN A 1 179 ? 19.792 -21.803 5.760 1.00 45.56 179 ASN A O 1
ATOM 1259 N N . GLY A 1 180 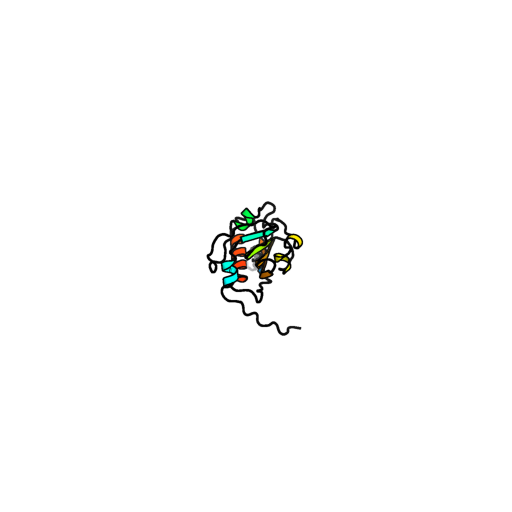? 17.703 -22.626 5.794 1.00 40.91 180 GLY A N 1
ATOM 1260 C CA . GLY A 1 180 ? 17.530 -22.750 7.239 1.00 40.91 180 GLY A CA 1
ATOM 1261 C C . GLY A 1 180 ? 16.464 -23.808 7.506 1.00 40.91 180 GLY A C 1
ATOM 1262 O O . GLY A 1 180 ? 15.283 -23.474 7.530 1.00 40.91 180 GLY A O 1
ATOM 1263 N N . GLN A 1 181 ? 16.897 -25.072 7.572 1.00 37.78 181 GLN A N 1
ATOM 1264 C CA . GLN A 1 181 ? 16.124 -26.187 8.134 1.00 37.78 181 GLN A CA 1
ATOM 1265 C C . GLN A 1 181 ? 15.815 -25.943 9.612 1.00 37.78 181 GLN A C 1
ATOM 1267 O O . GLN A 1 181 ? 16.651 -25.285 10.274 1.00 37.78 181 GLN A O 1
#

Sequence (181 aa):
MKFASKLAGTGFAALMLMAATAPAFALATITGVDQSPLYTPQSVSAGGFRAQVFGGPTASATAEETVAPLTAPGNFGGGPLKPIDAAERSGGRLVLIFNGAPTPTEAACSDPASLGGKSANGPLHVIAVYCLGDRWLARGALSGVDVTGTQDPAYARAMTNLFAAMLPMHSIDMPNGSNGQ

Solvent-accessible surface area (backbone atoms only — not comparable to full-atom values): 10405 Å² total; per-residue (Å²): 133,92,83,88,89,86,84,88,82,85,79,80,78,82,78,81,78,79,77,80,78,72,80,82,75,61,63,72,42,75,44,75,63,44,68,39,96,80,52,44,58,63,61,49,49,75,31,47,54,32,31,30,58,29,39,19,60,23,66,81,46,45,50,58,55,59,28,65,64,35,51,41,51,66,96,66,70,41,46,70,39,40,66,48,59,84,84,68,54,75,56,24,29,34,34,37,29,16,59,35,57,94,66,66,58,65,52,52,38,69,47,40,72,82,45,44,36,35,41,41,73,40,71,37,35,36,29,40,34,36,17,51,36,59,40,58,29,23,24,20,28,41,33,43,34,73,33,92,39,62,83,31,68,67,47,40,52,50,52,44,53,48,48,44,66,39,62,45,89,58,80,78,79,69,74,77,86,75,81,84,131

Radius of gyration: 25.33 Å; Cα contacts (8 Å, |Δi|>4): 365; chains: 1; bounding box: 38×39×109 Å